Protein AF-A0A943BA14-F1 (afdb_monomer_lite)

Sequence (277 aa):
MRHKYKKHHKVGKKNISEKDQKILYLLNIQLQAIMIYLTADVFFCNFALILLESACGNKSDHKPNENVFLVNGCVLALIASILISHVSFTAYENIHFRDLNGEIDYSTNPEESIAISSLYLILLFFINLIGAIELYKRVNICTIKVTPQWIMVLKIQLQAYKIRFLGDFSFLIATLESFELINSKYDNSKSNAQNPDIPALIGACLYLVERILLLYVSYQVYSHLVNECGDVIDSKYLEPNKLAILANIIGIIANSISLQAFIEIYKRNVDRPIFGR

Radius of gyration: 23.35 Å; chains: 1; bounding box: 87×44×64 Å

pLDDT: mean 85.54, std 16.66, range [31.02, 98.75]

Foldseek 3Di:
DDPDDDPDPPPPPLPQDPVLVVVLVLLVLLLVLLVLLLVLLVLQLQLLVVVLCVLVVVDDVDDDQSLVSQLSSLVSQLVSLVSQLVSLVVVLVVVVVCVVVVVDDDDSLLSVLLNVLSVLSNVLSVLLNVLSVLSSVDPDQDDQDRDPVNSVLSVLSSVLSVLLSQLSVLLSQLSVLLVVLSVVVRPPVDDDRDHSLVSNLSSLVSQLVSLVSQLVSLVVVLVSCCVPCVVRDDPSNSSSSVSSNVSSVSSNVSSVSNNVSSVVQVVCCVVPNPRHD

Structure (mmCIF, N/CA/C/O backbone):
data_AF-A0A943BA14-F1
#
_entry.id   AF-A0A943BA14-F1
#
loop_
_atom_site.group_PDB
_atom_site.id
_atom_site.type_symbol
_atom_site.label_atom_id
_atom_site.label_alt_id
_atom_site.label_comp_id
_atom_site.label_asym_id
_atom_site.label_entity_id
_atom_site.label_seq_id
_atom_site.pdbx_PDB_ins_code
_atom_site.Cartn_x
_atom_site.Cartn_y
_atom_site.Cartn_z
_atom_site.occupancy
_atom_site.B_iso_or_equiv
_atom_site.auth_seq_id
_atom_site.auth_comp_id
_atom_site.auth_asym_id
_atom_site.auth_atom_id
_atom_site.pdbx_PDB_model_num
ATOM 1 N N . MET A 1 1 ? -58.757 31.441 11.799 1.00 37.69 1 MET A N 1
ATOM 2 C CA . MET A 1 1 ? -58.207 30.112 12.154 1.00 37.69 1 MET A CA 1
ATOM 3 C C . MET A 1 1 ? -56.710 30.249 12.411 1.00 37.69 1 MET A C 1
ATOM 5 O O . MET A 1 1 ? -55.994 30.701 11.531 1.00 37.69 1 MET A O 1
ATOM 9 N N . ARG A 1 2 ? -56.245 29.957 13.635 1.00 31.02 2 ARG A N 1
ATOM 10 C CA . ARG A 1 2 ? -54.825 30.028 14.028 1.00 31.02 2 ARG A CA 1
ATOM 11 C C . ARG A 1 2 ? -54.063 28.835 13.437 1.00 31.02 2 ARG A C 1
ATOM 13 O O . ARG A 1 2 ? -54.303 27.705 13.854 1.00 31.02 2 ARG A O 1
ATOM 20 N N . HIS A 1 3 ? -53.116 29.084 12.535 1.00 34.31 3 HIS A N 1
ATOM 21 C CA . HIS A 1 3 ? -52.113 28.089 12.159 1.00 34.31 3 HIS A CA 1
ATOM 22 C C . HIS A 1 3 ? -51.171 27.848 13.348 1.00 34.31 3 HIS A C 1
ATOM 24 O O . HIS A 1 3 ? -50.339 28.686 13.690 1.00 34.31 3 HIS A O 1
ATOM 30 N N . LYS A 1 4 ? -51.324 26.694 14.009 1.00 36.94 4 LYS A N 1
ATOM 31 C CA . LYS A 1 4 ? -50.317 26.158 14.929 1.00 36.94 4 LYS A CA 1
ATOM 32 C C . LYS A 1 4 ? -49.085 25.786 14.103 1.00 36.94 4 LYS A C 1
ATOM 34 O O . LYS A 1 4 ? -49.090 24.764 13.421 1.00 36.94 4 LYS A O 1
ATOM 39 N N . TYR A 1 5 ? -48.035 26.596 14.187 1.00 34.75 5 TYR A N 1
ATOM 40 C CA . TYR A 1 5 ? -46.693 26.179 13.796 1.00 34.75 5 TYR A CA 1
ATOM 41 C C . TYR A 1 5 ? -46.334 24.912 14.582 1.00 34.75 5 TYR A C 1
ATOM 43 O O . TYR A 1 5 ? -46.245 24.934 15.813 1.00 34.75 5 TYR A O 1
ATOM 51 N N . LYS A 1 6 ? -46.169 23.787 13.874 1.00 36.94 6 LYS A N 1
ATOM 52 C CA . LYS A 1 6 ? -45.545 22.586 14.431 1.00 36.94 6 LYS A CA 1
ATOM 53 C C . LYS A 1 6 ? -44.139 22.990 14.867 1.00 36.94 6 LYS A C 1
ATOM 55 O O . LYS A 1 6 ? -43.319 23.369 14.037 1.00 36.94 6 LYS A O 1
ATOM 60 N N . LYS A 1 7 ? -43.881 22.938 16.177 1.00 36.97 7 LYS A N 1
ATOM 61 C CA . LYS A 1 7 ? -42.529 23.007 16.733 1.00 36.97 7 LYS A CA 1
ATOM 62 C C . LYS A 1 7 ? -41.685 21.978 15.984 1.00 36.97 7 LYS A C 1
ATOM 64 O O . LYS A 1 7 ? -41.960 20.785 16.085 1.00 36.97 7 LYS A O 1
ATOM 69 N N . HIS A 1 8 ? -40.674 22.437 15.251 1.00 36.84 8 HIS A N 1
ATOM 70 C CA . HIS A 1 8 ? -39.562 21.579 14.878 1.00 36.84 8 HIS A CA 1
ATOM 71 C C . HIS A 1 8 ? -39.023 20.986 16.179 1.00 36.84 8 HIS A C 1
ATOM 73 O O . HIS A 1 8 ? -38.484 21.706 17.023 1.00 36.84 8 HIS A O 1
ATOM 79 N N . HIS A 1 9 ? -39.227 19.683 16.374 1.00 34.34 9 HIS A N 1
ATOM 80 C CA . HIS A 1 9 ? -38.424 18.942 17.324 1.00 34.34 9 HIS A CA 1
ATOM 81 C C . HIS A 1 9 ? -36.977 19.184 16.909 1.00 34.34 9 HIS A C 1
ATOM 83 O O . HIS A 1 9 ? -36.547 18.737 15.848 1.00 34.34 9 HIS A O 1
ATOM 89 N N . LYS A 1 10 ? -36.243 19.944 17.729 1.00 36.66 10 LYS A N 1
ATOM 90 C CA . LYS A 1 10 ? -34.791 19.851 17.772 1.00 36.66 10 LYS A CA 1
ATOM 91 C C . LYS A 1 10 ? -34.507 18.376 18.025 1.00 36.66 10 LYS A C 1
ATOM 93 O O . LYS A 1 10 ? -34.643 17.921 19.158 1.00 36.66 10 LYS A O 1
ATOM 98 N N . VAL A 1 11 ? -34.210 17.631 16.962 1.00 43.97 11 VAL A N 1
ATOM 99 C CA . VAL A 1 11 ? -33.538 16.341 17.068 1.00 43.97 11 VAL A CA 1
ATOM 100 C C . VAL A 1 11 ? -32.307 16.654 17.903 1.00 43.97 11 VAL A C 1
ATOM 102 O O . VAL A 1 11 ? -31.481 17.475 17.499 1.00 43.97 11 VAL A O 1
ATOM 105 N N . GLY A 1 12 ? -32.292 16.159 19.141 1.00 39.72 12 GLY A N 1
ATOM 106 C CA . GLY A 1 12 ? -31.200 16.422 20.063 1.00 39.72 12 GLY A CA 1
ATOM 107 C C . GLY A 1 12 ? -29.898 16.087 19.351 1.00 39.72 12 GLY A C 1
ATOM 108 O O . GLY A 1 12 ? -29.812 15.046 18.700 1.00 39.72 12 GLY A O 1
ATOM 109 N N . LYS A 1 13 ? -28.911 16.986 19.426 1.00 45.00 13 LYS A N 1
ATOM 110 C CA . LYS A 1 13 ? -27.528 16.654 19.076 1.00 45.00 13 LYS A CA 1
ATOM 111 C C . LYS A 1 13 ? -27.227 15.329 19.779 1.00 45.00 13 LYS A C 1
ATOM 113 O O . LYS A 1 13 ? -27.230 15.289 21.007 1.00 45.00 13 LYS A O 1
ATOM 118 N N . LYS A 1 14 ? -27.076 14.242 19.019 1.00 59.06 14 LYS A N 1
ATOM 119 C CA . LYS A 1 14 ? -26.656 12.956 19.574 1.00 59.06 14 LYS A CA 1
ATOM 120 C C . LYS A 1 14 ? -25.273 13.201 20.169 1.00 59.06 14 LYS A C 1
ATOM 122 O O . LYS A 1 14 ? -24.353 13.572 19.444 1.00 59.06 14 LYS A O 1
ATOM 127 N N . ASN A 1 15 ? -25.157 13.099 21.489 1.00 78.81 15 ASN A N 1
ATOM 128 C CA . ASN A 1 15 ? -23.882 13.268 22.174 1.00 78.81 15 ASN A CA 1
ATOM 129 C C . ASN A 1 15 ? -23.037 12.017 21.904 1.00 78.81 15 ASN A C 1
ATOM 131 O O . ASN A 1 15 ? -23.143 11.031 22.627 1.00 78.81 15 ASN A O 1
ATOM 135 N N . ILE A 1 16 ? -22.249 12.051 20.827 1.00 82.31 16 ILE A N 1
ATOM 136 C CA . ILE A 1 16 ? -21.247 11.026 20.512 1.00 82.31 16 ILE A CA 1
ATOM 137 C C . ILE A 1 16 ? -20.202 11.025 21.632 1.00 82.31 16 ILE A C 1
ATOM 139 O O . ILE A 1 16 ? -19.746 12.101 22.031 1.00 82.31 16 ILE A O 1
ATOM 143 N N . SER A 1 17 ? -19.828 9.843 22.128 1.00 85.50 17 SER A N 1
ATOM 144 C CA . SER A 1 17 ? -18.811 9.694 23.173 1.00 85.50 17 SER A CA 1
ATOM 145 C C . SER A 1 17 ? -17.473 10.306 22.744 1.00 85.50 17 SER A C 1
ATOM 147 O O . SER A 1 17 ? -17.126 10.290 21.565 1.00 85.50 17 SER A O 1
ATOM 149 N N . GLU A 1 18 ? -16.682 10.821 23.690 1.00 85.44 18 GLU A N 1
ATOM 150 C CA . GLU A 1 18 ? -15.354 11.375 23.377 1.00 85.44 18 GLU A CA 1
ATOM 151 C C . GLU A 1 18 ? -14.440 10.324 22.716 1.00 85.44 18 GLU A C 1
ATOM 153 O O . GLU A 1 18 ? -13.669 10.641 21.811 1.00 85.44 18 GLU A O 1
ATOM 158 N N . LYS A 1 19 ? -14.579 9.051 23.117 1.00 83.38 19 LYS A N 1
ATOM 159 C CA . LYS A 1 19 ? -13.861 7.917 22.517 1.00 83.38 19 LYS A CA 1
ATOM 160 C C . LYS A 1 19 ? -14.233 7.747 21.037 1.00 83.38 19 LYS A C 1
ATOM 162 O O . LYS A 1 19 ? -13.344 7.708 20.192 1.00 83.38 19 LYS A O 1
ATOM 167 N N . ASP A 1 20 ? -15.525 7.717 20.706 1.00 86.62 20 ASP A N 1
ATOM 168 C CA . ASP A 1 20 ? -15.973 7.594 19.311 1.00 86.62 20 ASP A CA 1
ATOM 169 C C . ASP A 1 20 ? -15.651 8.851 18.485 1.00 86.62 20 ASP A C 1
ATOM 171 O O . ASP A 1 20 ? -15.318 8.728 17.311 1.00 86.62 20 ASP A O 1
ATOM 175 N N . GLN A 1 21 ? -15.657 10.052 19.078 1.00 88.75 21 GLN A N 1
ATOM 176 C CA . GLN A 1 21 ? -15.202 11.274 18.395 1.00 88.75 21 GLN A CA 1
ATOM 177 C C . GLN A 1 21 ? -13.726 11.189 17.985 1.00 88.75 21 GLN A C 1
ATOM 179 O O . GLN A 1 21 ? -13.384 11.560 16.861 1.00 88.75 21 GLN A O 1
ATOM 184 N N . LYS A 1 22 ? -12.856 10.668 18.863 1.00 88.50 22 LYS A N 1
ATOM 185 C CA . LYS A 1 22 ? -11.435 10.444 18.549 1.00 88.50 22 LYS A CA 1
ATOM 186 C C . LYS A 1 22 ? -11.262 9.436 17.414 1.00 88.50 22 LYS A C 1
ATOM 188 O O . LYS A 1 22 ? -10.478 9.682 16.503 1.00 88.50 22 LYS A O 1
ATOM 193 N N . ILE A 1 23 ? -12.025 8.343 17.414 1.00 89.75 23 ILE A N 1
ATOM 194 C CA . ILE A 1 23 ? -11.952 7.338 16.341 1.00 89.75 23 ILE A CA 1
ATOM 195 C C . ILE A 1 23 ? -12.457 7.917 15.014 1.00 89.75 23 ILE A C 1
ATOM 197 O O . ILE A 1 23 ? -11.799 7.754 13.994 1.00 89.75 23 ILE A O 1
ATOM 201 N N . LEU A 1 24 ? -13.575 8.649 15.016 1.00 92.38 24 LEU A N 1
ATOM 202 C CA . LEU A 1 24 ? -14.093 9.323 13.819 1.00 92.38 24 LEU A CA 1
ATOM 203 C C . LEU A 1 24 ? -13.091 10.333 13.245 1.00 92.38 24 LEU A C 1
ATOM 205 O O . LEU A 1 24 ? -12.965 10.457 12.028 1.00 92.38 24 LEU A O 1
ATOM 209 N N . TYR A 1 25 ? -12.358 11.036 14.111 1.00 93.81 25 TYR A N 1
ATOM 210 C CA . TYR A 1 25 ? -11.275 11.921 13.694 1.00 93.81 25 TYR A CA 1
ATOM 211 C C . TYR A 1 25 ? -10.142 11.152 12.994 1.00 93.81 25 TYR A C 1
ATOM 213 O O . TYR A 1 25 ? -9.718 11.552 11.909 1.00 93.81 25 TYR A O 1
ATOM 221 N N . LEU A 1 26 ? -9.705 10.020 13.556 1.00 95.12 26 LEU A N 1
ATOM 222 C CA . LEU A 1 26 ? -8.690 9.161 12.935 1.00 95.12 26 LEU A CA 1
ATOM 223 C C . LEU A 1 26 ? -9.162 8.578 11.598 1.00 95.12 26 LEU A C 1
ATOM 225 O O . LEU A 1 26 ? -8.425 8.636 10.616 1.00 95.12 26 LEU A O 1
ATOM 229 N N . LEU A 1 27 ? -10.408 8.102 11.524 1.00 96.00 27 LEU A N 1
ATOM 230 C CA . LEU A 1 27 ? -11.009 7.611 10.281 1.00 96.00 27 LEU A CA 1
ATOM 231 C C . LEU A 1 27 ? -11.071 8.698 9.204 1.00 96.00 27 LEU A C 1
ATOM 233 O O . LEU A 1 27 ? -10.921 8.403 8.022 1.00 96.00 27 LEU A O 1
ATOM 237 N N . ASN A 1 28 ? -11.248 9.964 9.588 1.00 97.50 28 ASN A N 1
ATOM 238 C CA . ASN A 1 28 ? -11.240 11.073 8.639 1.00 97.50 28 ASN A CA 1
ATOM 239 C C . ASN A 1 28 ? -9.839 11.332 8.066 1.00 97.50 28 ASN A C 1
ATOM 241 O O . ASN A 1 28 ? -9.709 11.584 6.869 1.00 97.50 28 ASN A O 1
ATOM 245 N N . ILE A 1 29 ? -8.787 11.225 8.883 1.00 97.88 29 ILE A N 1
ATOM 246 C CA . ILE A 1 29 ? -7.402 11.292 8.388 1.00 97.88 29 ILE A CA 1
ATOM 247 C C . ILE A 1 29 ? -7.107 10.089 7.486 1.00 97.88 29 ILE A C 1
ATOM 249 O O . ILE A 1 29 ? -6.549 10.259 6.402 1.00 97.88 29 ILE A O 1
ATOM 253 N N . GLN A 1 30 ? -7.525 8.887 7.890 1.00 97.94 30 GLN A N 1
ATOM 254 C CA . GLN A 1 30 ? -7.368 7.672 7.090 1.00 97.94 30 GLN A CA 1
ATOM 255 C C . GLN A 1 30 ? -8.058 7.799 5.728 1.00 97.94 30 GLN A C 1
ATOM 257 O O . GLN A 1 30 ? -7.453 7.483 4.707 1.00 97.94 30 GLN A O 1
ATOM 262 N N . LEU A 1 31 ? -9.282 8.333 5.694 1.00 98.31 31 LEU A N 1
ATOM 263 C CA . LEU A 1 31 ? -10.016 8.600 4.459 1.00 98.31 31 LEU A CA 1
ATOM 264 C C . LEU A 1 31 ? -9.226 9.531 3.530 1.00 98.31 31 LEU A C 1
ATOM 266 O O . LEU A 1 31 ? -9.072 9.236 2.348 1.00 98.31 31 LEU A O 1
ATOM 270 N N . GLN A 1 32 ? -8.688 10.634 4.058 1.00 98.25 32 GLN A N 1
ATOM 271 C CA . GLN A 1 32 ? -7.865 11.559 3.273 1.00 98.25 32 GLN A CA 1
ATOM 272 C C . GLN A 1 32 ? -6.607 10.876 2.726 1.00 98.25 32 GLN A C 1
ATOM 274 O O . GLN A 1 32 ? -6.282 11.044 1.551 1.00 98.25 32 GLN A O 1
ATOM 279 N N . ALA A 1 33 ? -5.927 10.073 3.545 1.00 98.38 33 ALA A N 1
ATOM 280 C CA . ALA A 1 33 ? -4.739 9.340 3.126 1.00 98.38 33 ALA A CA 1
ATOM 281 C C . ALA A 1 33 ? -5.046 8.324 2.011 1.00 98.38 33 ALA A C 1
ATOM 283 O O . ALA A 1 33 ? -4.313 8.263 1.025 1.00 98.38 33 ALA A O 1
ATOM 284 N N . ILE A 1 34 ? -6.159 7.590 2.109 1.00 98.44 34 ILE A N 1
ATOM 285 C CA . ILE A 1 34 ? -6.602 6.647 1.069 1.00 98.44 34 ILE A CA 1
ATOM 286 C C . ILE A 1 34 ? -6.925 7.379 -0.239 1.00 98.44 34 ILE A C 1
ATOM 288 O O . ILE A 1 34 ? -6.539 6.923 -1.312 1.00 98.44 34 ILE A O 1
ATOM 292 N N . MET A 1 35 ? -7.565 8.550 -0.180 1.00 98.50 35 MET A N 1
ATOM 293 C CA . MET A 1 35 ? -7.817 9.355 -1.384 1.00 98.50 35 MET A CA 1
ATOM 294 C C . MET A 1 35 ? -6.516 9.822 -2.059 1.00 98.50 35 MET A C 1
ATOM 296 O O . MET A 1 35 ? -6.434 9.868 -3.291 1.00 98.50 35 MET A O 1
ATOM 300 N N . ILE A 1 36 ? -5.481 10.135 -1.273 1.00 98.69 36 ILE A N 1
ATOM 301 C CA . ILE A 1 36 ? -4.147 10.456 -1.797 1.00 98.69 36 ILE A CA 1
ATOM 302 C C . ILE A 1 36 ? -3.513 9.217 -2.446 1.00 98.69 36 ILE A C 1
ATOM 304 O O . ILE A 1 36 ? -2.970 9.335 -3.545 1.00 98.69 36 ILE A O 1
ATOM 308 N N . TYR A 1 37 ? -3.625 8.033 -1.834 1.00 98.50 37 TYR A N 1
ATOM 309 C CA . TYR A 1 37 ? -3.148 6.784 -2.435 1.00 98.50 37 TYR A CA 1
ATOM 310 C C . TYR A 1 37 ? -3.840 6.456 -3.760 1.00 98.50 37 TYR A C 1
ATOM 312 O O . TYR A 1 37 ? -3.153 6.237 -4.754 1.00 98.50 37 TYR A O 1
ATOM 320 N N . LEU A 1 38 ? -5.172 6.533 -3.823 1.00 98.62 38 LEU A N 1
ATOM 321 C CA . LEU A 1 38 ? -5.922 6.327 -5.068 1.00 98.62 38 LEU A CA 1
ATOM 322 C C . LEU A 1 38 ? -5.467 7.292 -6.172 1.00 98.62 38 LEU A C 1
ATOM 324 O O . LEU A 1 38 ? -5.388 6.925 -7.343 1.00 98.62 38 LEU A O 1
ATOM 328 N N . THR A 1 39 ? -5.121 8.527 -5.802 1.00 98.56 39 THR A N 1
ATOM 329 C CA . THR A 1 39 ? -4.548 9.500 -6.741 1.00 98.56 39 THR A CA 1
ATOM 330 C C . THR A 1 39 ? -3.145 9.080 -7.191 1.00 98.56 39 THR A C 1
ATOM 332 O O . THR A 1 39 ? -2.845 9.132 -8.384 1.00 98.56 39 THR A O 1
ATOM 335 N N . ALA A 1 40 ? -2.291 8.625 -6.269 1.00 98.56 40 ALA A N 1
ATOM 336 C CA . ALA A 1 40 ? -0.966 8.087 -6.584 1.00 98.56 40 ALA A CA 1
ATOM 337 C C . ALA A 1 40 ? -1.043 6.897 -7.558 1.00 98.56 40 ALA A C 1
ATOM 339 O O . ALA A 1 40 ? -0.249 6.802 -8.493 1.00 98.56 40 ALA A O 1
ATOM 340 N N . ASP A 1 41 ? -2.040 6.031 -7.398 1.00 98.12 41 ASP A N 1
ATOM 341 C CA . ASP A 1 41 ? -2.241 4.861 -8.250 1.00 98.12 41 ASP A CA 1
ATOM 342 C C . ASP A 1 41 ? -2.614 5.220 -9.685 1.00 98.12 41 ASP A C 1
ATOM 344 O O . ASP A 1 41 ? -2.159 4.563 -10.624 1.00 98.12 41 ASP A O 1
ATOM 348 N N . VAL A 1 42 ? -3.374 6.302 -9.881 1.00 98.00 42 VAL A N 1
ATOM 349 C CA . VAL A 1 42 ? -3.633 6.852 -11.219 1.00 98.00 42 VAL A CA 1
ATOM 350 C C . VAL A 1 42 ? -2.321 7.285 -11.879 1.00 98.00 42 VAL A C 1
ATOM 352 O O . VAL A 1 42 ? -2.099 6.982 -13.053 1.00 98.00 42 VAL A O 1
ATOM 355 N N . PHE A 1 43 ? -1.416 7.931 -11.136 1.00 97.94 43 PHE A N 1
ATOM 356 C CA . PHE A 1 43 ? -0.088 8.286 -11.646 1.00 97.94 43 PHE A CA 1
ATOM 357 C C . PHE A 1 43 ? 0.740 7.046 -12.012 1.00 97.94 43 PHE A C 1
ATOM 359 O O . PHE A 1 43 ? 1.306 6.999 -13.106 1.00 97.94 43 PHE A O 1
ATOM 366 N N . PHE A 1 44 ? 0.765 6.016 -11.164 1.00 97.62 44 PHE A N 1
ATOM 367 C CA . PHE A 1 44 ? 1.474 4.769 -11.465 1.00 97.62 44 PHE A CA 1
ATOM 368 C C . PHE A 1 44 ? 0.895 4.032 -12.684 1.00 97.62 44 PHE A C 1
ATOM 370 O O . PHE A 1 44 ? 1.645 3.559 -13.542 1.00 97.62 44 PHE A O 1
ATOM 377 N N . CYS A 1 45 ? -0.432 3.977 -12.817 1.00 96.38 45 CYS A N 1
ATOM 378 C CA . CYS A 1 45 ? -1.085 3.387 -13.986 1.00 96.38 45 CYS A CA 1
ATOM 379 C C . CYS A 1 45 ? -0.746 4.153 -15.269 1.00 96.38 45 CYS A C 1
ATOM 381 O O . CYS A 1 45 ? -0.400 3.529 -16.272 1.00 96.38 45 CYS A O 1
ATOM 383 N N . ASN A 1 46 ? -0.793 5.489 -15.236 1.00 94.00 46 ASN A N 1
ATOM 384 C CA . ASN A 1 46 ? -0.426 6.327 -16.378 1.00 94.00 46 ASN A CA 1
ATOM 385 C C . ASN A 1 46 ? 1.035 6.121 -16.783 1.00 94.00 46 ASN A C 1
ATOM 387 O O . ASN A 1 46 ? 1.319 5.968 -17.969 1.00 94.00 46 ASN A O 1
ATOM 391 N N . PHE A 1 47 ? 1.948 6.036 -15.812 1.00 93.38 47 PHE A N 1
ATOM 392 C CA . PHE A 1 47 ? 3.348 5.706 -16.069 1.00 93.38 47 PHE A CA 1
ATOM 393 C C . PHE A 1 47 ? 3.493 4.386 -16.844 1.00 93.38 47 PHE A C 1
ATOM 395 O O . PHE A 1 47 ? 4.104 4.357 -17.914 1.00 93.38 47 PHE A O 1
ATOM 402 N N . ALA A 1 48 ? 2.881 3.302 -16.354 1.00 93.31 48 ALA A N 1
ATOM 403 C CA . ALA A 1 48 ? 2.967 1.995 -17.006 1.00 93.31 48 ALA A CA 1
ATOM 404 C C . ALA A 1 48 ? 2.280 1.959 -18.383 1.00 93.31 48 ALA A C 1
ATOM 406 O O . ALA A 1 48 ? 2.782 1.312 -19.303 1.00 93.31 48 ALA A O 1
ATOM 407 N N . LEU A 1 49 ? 1.152 2.659 -18.549 1.00 91.38 49 LEU A N 1
ATOM 408 C CA . LEU A 1 49 ? 0.453 2.771 -19.833 1.00 91.38 49 LEU A CA 1
ATOM 409 C C . LEU A 1 49 ? 1.312 3.479 -20.880 1.00 91.38 49 LEU A C 1
ATOM 411 O O . LEU A 1 49 ? 1.484 2.952 -21.977 1.00 91.38 49 LEU A O 1
ATOM 415 N N . ILE A 1 50 ? 1.901 4.625 -20.530 1.00 88.12 50 ILE A N 1
ATOM 416 C CA . ILE A 1 50 ? 2.742 5.397 -21.451 1.00 88.12 50 ILE A CA 1
ATOM 417 C C . ILE A 1 50 ? 3.975 4.583 -21.858 1.00 88.12 50 ILE A C 1
ATOM 419 O O . ILE A 1 50 ? 4.311 4.548 -23.044 1.00 88.12 50 ILE A O 1
ATOM 423 N N . LEU A 1 51 ? 4.613 3.879 -20.913 1.00 87.00 51 LEU A N 1
ATOM 424 C CA . LEU A 1 51 ? 5.721 2.966 -21.214 1.00 87.00 51 LEU A CA 1
ATOM 425 C C . LEU A 1 51 ? 5.308 1.868 -22.200 1.00 87.00 51 LEU A C 1
ATOM 427 O O . LEU A 1 51 ? 6.017 1.608 -23.174 1.00 87.00 51 LEU A O 1
ATOM 431 N N . LEU A 1 52 ? 4.154 1.238 -21.973 1.00 88.12 52 LEU A N 1
ATOM 432 C CA . LEU A 1 52 ? 3.641 0.173 -22.830 1.00 88.12 52 LEU A CA 1
ATOM 433 C C . LEU A 1 52 ? 3.312 0.680 -24.242 1.00 88.12 52 LEU A C 1
ATOM 435 O O . LEU A 1 52 ? 3.673 0.037 -25.225 1.00 88.12 52 LEU A O 1
ATOM 439 N N . GLU A 1 53 ? 2.668 1.839 -24.363 1.00 85.31 53 GLU A N 1
ATOM 440 C CA . GLU A 1 53 ? 2.378 2.461 -25.659 1.00 85.31 53 GLU A CA 1
ATOM 441 C C . GLU A 1 53 ? 3.651 2.816 -26.428 1.00 85.31 53 GLU A C 1
ATOM 443 O O . GLU A 1 53 ? 3.738 2.577 -27.634 1.00 85.31 53 GLU A O 1
ATOM 448 N N . SER A 1 54 ? 4.642 3.376 -25.730 1.00 80.31 54 SER A N 1
ATOM 449 C CA . SER A 1 54 ? 5.938 3.721 -26.313 1.00 80.31 54 SER A CA 1
ATOM 450 C C . SER A 1 54 ? 6.683 2.475 -26.798 1.00 80.31 54 SER A C 1
ATOM 452 O O . SER A 1 54 ? 7.270 2.503 -27.880 1.00 80.31 54 SER A O 1
ATOM 454 N N . ALA A 1 55 ? 6.601 1.364 -26.058 1.00 80.94 55 ALA A N 1
ATOM 455 C CA . ALA A 1 55 ? 7.159 0.082 -26.480 1.00 80.94 55 ALA A CA 1
ATOM 456 C C . ALA A 1 55 ? 6.451 -0.483 -27.729 1.00 80.94 55 ALA A C 1
ATOM 458 O O . ALA A 1 55 ? 7.102 -1.028 -28.615 1.00 80.94 55 ALA A O 1
ATOM 459 N N . CYS A 1 56 ? 5.135 -0.303 -27.854 1.00 79.00 56 CYS A N 1
ATOM 460 C CA . CYS A 1 56 ? 4.350 -0.779 -28.998 1.00 79.00 56 CYS A CA 1
ATOM 461 C C . CYS A 1 56 ? 4.479 0.079 -30.274 1.00 79.00 56 CYS A C 1
ATOM 463 O O . CYS A 1 56 ? 3.779 -0.183 -31.249 1.00 79.00 56 CYS A O 1
ATOM 465 N N . GLY A 1 57 ? 5.348 1.096 -30.298 1.00 69.56 57 GLY A N 1
ATOM 466 C CA . GLY A 1 57 ? 5.581 1.925 -31.487 1.00 69.56 57 GLY A CA 1
ATOM 467 C C . GLY A 1 57 ? 4.594 3.081 -31.677 1.00 69.56 57 GLY A C 1
ATOM 468 O O . GLY A 1 57 ? 4.724 3.826 -32.646 1.00 69.56 57 GLY A O 1
ATOM 469 N N . ASN A 1 58 ? 3.671 3.307 -30.734 1.00 61.00 58 ASN A N 1
ATOM 470 C CA . ASN A 1 58 ? 2.815 4.496 -30.716 1.00 61.00 58 ASN A CA 1
ATOM 471 C C . ASN A 1 58 ? 3.614 5.687 -30.159 1.00 61.00 58 ASN A C 1
ATOM 473 O O . ASN A 1 58 ? 3.471 6.082 -28.995 1.00 61.00 58 ASN A O 1
ATOM 477 N N . LYS A 1 59 ? 4.519 6.234 -30.976 1.00 54.47 59 LYS A N 1
ATOM 478 C CA . LYS A 1 59 ? 5.272 7.454 -30.661 1.00 54.47 59 LYS A CA 1
ATOM 479 C C . LYS A 1 59 ? 4.491 8.664 -31.172 1.00 54.47 59 LYS A C 1
ATOM 481 O O . LYS A 1 59 ? 4.364 8.848 -32.374 1.00 54.47 59 LYS A O 1
ATOM 486 N N . SER A 1 60 ? 3.967 9.484 -30.263 1.00 53.03 60 SER A N 1
ATOM 487 C CA . SER A 1 60 ? 3.612 10.868 -30.588 1.00 53.03 60 SER A CA 1
ATOM 488 C C . SER A 1 60 ? 4.844 11.738 -30.356 1.00 53.03 60 SER A C 1
ATOM 490 O O . SER A 1 60 ? 5.484 11.598 -29.313 1.00 53.03 60 SER A O 1
ATOM 492 N N . ASP A 1 61 ? 5.139 12.663 -31.266 1.00 50.22 61 ASP A N 1
ATOM 493 C CA . ASP A 1 61 ? 6.351 13.500 -31.235 1.00 50.22 61 ASP A CA 1
ATOM 494 C C . ASP A 1 61 ? 6.469 14.422 -30.002 1.00 50.22 61 ASP A C 1
ATOM 496 O O . ASP A 1 61 ? 7.477 15.100 -29.832 1.00 50.22 61 ASP A O 1
ATOM 500 N N . HIS A 1 62 ? 5.450 14.485 -29.137 1.00 51.91 62 HIS A N 1
ATOM 501 C CA . HIS A 1 62 ? 5.393 15.320 -27.928 1.00 51.91 62 HIS A CA 1
ATOM 502 C C . HIS A 1 62 ? 4.992 14.505 -26.681 1.00 51.91 62 HIS A C 1
ATOM 504 O O . HIS A 1 62 ? 4.056 14.871 -25.969 1.00 51.91 62 HIS A O 1
ATOM 510 N N . LYS A 1 63 ? 5.651 13.368 -26.403 1.00 57.12 63 LYS A N 1
ATOM 511 C CA . LYS A 1 63 ? 5.419 12.655 -25.132 1.00 57.12 63 LYS A CA 1
ATOM 512 C C . LYS A 1 63 ? 6.173 13.343 -23.980 1.00 57.12 63 LYS A C 1
ATOM 514 O O . LYS A 1 63 ? 7.383 13.543 -24.096 1.00 57.12 63 LYS A O 1
ATOM 519 N N . PRO A 1 64 ? 5.498 13.710 -22.873 1.00 59.59 64 PRO A N 1
ATOM 520 C CA . PRO A 1 64 ? 6.184 14.144 -21.658 1.00 59.59 64 PRO A CA 1
ATOM 521 C C . PRO A 1 64 ? 7.061 13.005 -21.121 1.00 59.59 64 PRO A C 1
ATOM 523 O O . PRO A 1 64 ? 6.716 11.841 -21.307 1.00 59.59 64 PRO A O 1
ATOM 526 N N . ASN A 1 65 ? 8.162 13.339 -20.435 1.00 75.31 65 ASN A N 1
ATOM 527 C CA . ASN A 1 65 ? 9.013 12.356 -19.753 1.00 75.31 65 ASN A CA 1
ATOM 528 C C . ASN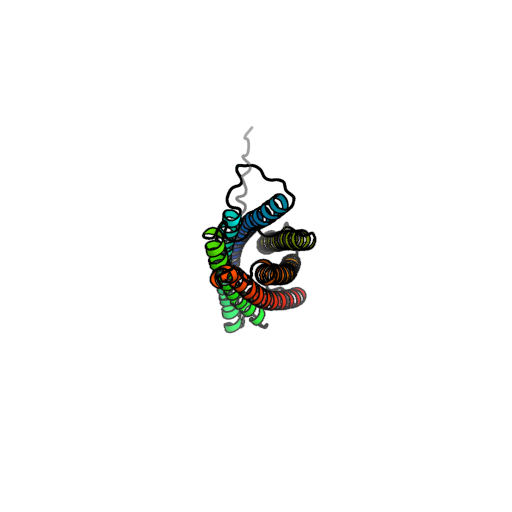 A 1 65 ? 8.150 11.518 -18.802 1.00 75.31 65 ASN A C 1
ATOM 530 O O . ASN A 1 65 ? 7.716 12.014 -17.762 1.00 75.31 65 ASN A O 1
ATOM 534 N N . GLU A 1 66 ? 7.901 10.260 -19.157 1.00 81.12 66 GLU A N 1
ATOM 535 C CA . GLU A 1 66 ? 6.975 9.371 -18.462 1.00 81.12 66 GLU A CA 1
ATOM 536 C C . GLU A 1 66 ? 7.346 9.187 -16.986 1.00 81.12 66 GLU A C 1
ATOM 538 O O . GLU A 1 66 ? 6.471 9.022 -16.135 1.00 81.12 66 GLU A O 1
ATOM 543 N N . ASN A 1 67 ? 8.631 9.327 -16.651 1.00 87.38 67 ASN A N 1
ATOM 544 C CA . ASN A 1 67 ? 9.123 9.216 -15.283 1.00 87.38 67 ASN A CA 1
ATOM 545 C C . ASN A 1 67 ? 8.560 10.306 -14.358 1.00 87.38 67 ASN A C 1
ATOM 547 O O . ASN A 1 67 ? 8.555 10.113 -13.145 1.00 87.38 67 ASN A O 1
ATOM 551 N N . VAL A 1 68 ? 8.029 11.419 -14.890 1.00 91.00 68 VAL A N 1
ATOM 552 C CA . VAL A 1 68 ? 7.329 12.425 -14.072 1.00 91.00 68 VAL A CA 1
ATOM 553 C C . VAL A 1 68 ? 6.113 11.823 -13.365 1.00 91.00 68 VAL A C 1
ATOM 555 O O . VAL A 1 68 ? 5.840 12.154 -12.213 1.00 91.00 68 VAL A O 1
ATOM 558 N N . PHE A 1 69 ? 5.411 10.890 -14.018 1.00 94.19 69 PHE A N 1
ATOM 559 C CA . PHE A 1 69 ? 4.267 10.206 -13.424 1.00 94.19 69 PHE A CA 1
ATOM 560 C C . PHE A 1 69 ? 4.719 9.265 -12.306 1.00 94.19 69 PHE A C 1
ATOM 562 O O . PHE A 1 69 ? 4.104 9.250 -11.244 1.00 94.19 69 PHE A O 1
ATOM 569 N N . LEU A 1 70 ? 5.835 8.553 -12.495 1.00 94.81 70 LEU A N 1
ATOM 570 C CA . LEU A 1 70 ? 6.417 7.713 -11.448 1.00 94.81 70 LEU A CA 1
ATOM 571 C C . LEU A 1 70 ? 6.836 8.544 -10.224 1.00 94.81 70 LEU A C 1
ATOM 573 O O . LEU A 1 70 ? 6.503 8.179 -9.099 1.00 94.81 70 LEU A O 1
ATOM 577 N N . VAL A 1 71 ? 7.515 9.679 -10.435 1.00 96.62 71 VAL A N 1
ATOM 578 C CA . VAL A 1 71 ? 7.920 10.594 -9.353 1.00 96.62 71 VAL A CA 1
ATOM 579 C C . VAL A 1 71 ? 6.698 11.111 -8.594 1.00 96.62 71 VAL A C 1
ATOM 581 O O . VAL A 1 71 ? 6.652 10.992 -7.370 1.00 96.62 71 VAL A O 1
ATOM 584 N N . ASN A 1 72 ? 5.691 11.630 -9.300 1.00 97.25 72 ASN A N 1
ATOM 585 C CA . ASN A 1 72 ? 4.475 12.156 -8.675 1.00 97.25 72 ASN A CA 1
ATOM 586 C C . ASN A 1 72 ? 3.720 11.076 -7.887 1.00 97.25 72 ASN A C 1
ATOM 588 O O . ASN A 1 72 ? 3.293 11.331 -6.761 1.00 97.25 72 ASN A O 1
ATOM 592 N N . GLY A 1 73 ? 3.615 9.860 -8.436 1.00 98.12 73 GLY A N 1
ATOM 593 C CA . GLY A 1 73 ? 3.042 8.714 -7.730 1.00 98.12 73 GLY A CA 1
ATOM 594 C C . GLY A 1 73 ? 3.797 8.402 -6.435 1.00 98.12 73 GLY A C 1
ATOM 595 O O . GLY A 1 73 ? 3.181 8.292 -5.376 1.00 98.12 73 GLY A O 1
ATOM 596 N N . CYS A 1 74 ? 5.133 8.342 -6.477 1.00 98.31 74 CYS A N 1
ATOM 597 C CA . CYS A 1 74 ? 5.958 8.091 -5.291 1.00 98.31 74 CYS A CA 1
ATOM 598 C C . CYS A 1 74 ? 5.820 9.186 -4.221 1.00 98.31 74 CYS A C 1
ATOM 600 O O . CYS A 1 74 ? 5.729 8.862 -3.039 1.00 98.31 74 CYS A O 1
ATOM 602 N N . VAL A 1 75 ? 5.779 10.466 -4.612 1.00 98.62 75 VAL A N 1
ATOM 603 C CA . VAL A 1 75 ? 5.589 11.586 -3.670 1.00 98.62 75 VAL A CA 1
ATOM 604 C C . VAL A 1 75 ? 4.246 11.472 -2.952 1.00 98.62 75 VAL A C 1
ATOM 606 O O . VAL A 1 75 ? 4.196 11.544 -1.725 1.00 98.62 75 VAL A O 1
ATOM 609 N N . LEU A 1 76 ? 3.159 11.268 -3.700 1.00 98.75 76 LEU A N 1
ATOM 610 C CA . LEU A 1 76 ? 1.820 11.160 -3.121 1.00 98.75 76 LEU A CA 1
ATOM 611 C C . LEU A 1 76 ? 1.699 9.937 -2.208 1.00 98.75 76 LEU A C 1
ATOM 613 O O . LEU A 1 76 ? 1.203 10.056 -1.089 1.00 98.75 76 LEU A O 1
ATOM 617 N N . ALA A 1 77 ? 2.211 8.783 -2.638 1.00 98.56 77 ALA A N 1
ATOM 618 C CA . ALA A 1 77 ? 2.192 7.568 -1.833 1.00 98.56 77 ALA A CA 1
ATOM 619 C C . ALA A 1 77 ? 3.026 7.696 -0.544 1.00 98.56 77 ALA A C 1
ATOM 621 O O . ALA A 1 77 ? 2.621 7.188 0.503 1.00 98.56 77 ALA A O 1
ATOM 622 N N . LEU A 1 78 ? 4.146 8.427 -0.577 1.00 98.75 78 LEU A N 1
ATOM 623 C CA . LEU A 1 78 ? 4.934 8.736 0.618 1.00 98.75 78 LEU A CA 1
ATOM 624 C C . LEU A 1 78 ? 4.154 9.625 1.599 1.00 98.75 78 LEU A C 1
ATOM 626 O O . LEU A 1 78 ? 4.116 9.329 2.791 1.00 98.75 78 LEU A O 1
ATOM 630 N N . ILE A 1 79 ? 3.495 10.680 1.107 1.00 98.62 79 ILE A N 1
ATOM 631 C CA . ILE A 1 79 ? 2.647 11.552 1.937 1.00 98.62 79 ILE A CA 1
ATOM 632 C C . ILE A 1 79 ? 1.520 10.737 2.584 1.00 98.62 79 ILE A C 1
ATOM 634 O O . ILE A 1 79 ? 1.314 10.823 3.795 1.00 98.62 79 ILE A O 1
ATOM 638 N N . ALA A 1 80 ? 0.826 9.907 1.802 1.00 98.56 80 ALA A N 1
ATOM 639 C CA . ALA A 1 80 ? -0.221 9.028 2.313 1.00 98.56 80 ALA A CA 1
ATOM 640 C C . ALA A 1 80 ? 0.316 8.043 3.366 1.00 98.56 80 ALA A C 1
ATOM 642 O O . ALA A 1 80 ? -0.317 7.856 4.403 1.00 98.56 80 ALA A O 1
ATOM 643 N N . SER A 1 81 ? 1.509 7.477 3.155 1.00 98.50 81 SER A N 1
ATOM 644 C CA . SER A 1 81 ? 2.160 6.575 4.119 1.00 98.50 81 SER A CA 1
ATOM 645 C C . SER A 1 81 ? 2.428 7.250 5.461 1.00 98.50 81 SER A C 1
ATOM 647 O O . SER A 1 81 ? 2.189 6.649 6.503 1.00 98.50 81 SER A O 1
ATOM 649 N N . ILE A 1 82 ? 2.884 8.507 5.451 1.00 98.62 82 ILE A N 1
ATOM 650 C CA . ILE A 1 82 ? 3.116 9.286 6.676 1.00 98.62 82 ILE A CA 1
ATOM 651 C C . ILE A 1 82 ? 1.801 9.499 7.437 1.00 98.62 82 ILE A C 1
ATOM 653 O O . ILE A 1 82 ? 1.752 9.304 8.651 1.00 98.62 82 ILE A O 1
ATOM 657 N N . LEU A 1 83 ? 0.721 9.846 6.729 1.00 98.31 83 LEU A N 1
ATOM 658 C CA . LEU A 1 83 ? -0.600 10.037 7.336 1.00 98.31 83 LEU A CA 1
ATOM 659 C C . LEU A 1 83 ? -1.170 8.733 7.910 1.00 98.31 83 LEU A C 1
ATOM 661 O O . LEU A 1 83 ? -1.653 8.726 9.040 1.00 98.31 83 LEU A O 1
ATOM 665 N N . ILE A 1 84 ? -1.078 7.622 7.171 1.00 97.50 84 ILE A N 1
ATOM 666 C CA . ILE A 1 84 ? -1.486 6.298 7.667 1.00 97.50 84 ILE A CA 1
ATOM 667 C C . ILE A 1 84 ? -0.646 5.879 8.868 1.00 97.50 84 ILE A C 1
ATOM 669 O O . ILE A 1 84 ? -1.183 5.297 9.809 1.00 97.50 84 ILE A O 1
ATOM 673 N N . SER A 1 85 ? 0.649 6.193 8.874 1.00 97.94 85 SER A N 1
ATOM 674 C CA . SER A 1 85 ? 1.505 5.897 10.017 1.00 97.94 85 SER A CA 1
ATOM 675 C C . SER A 1 85 ? 1.050 6.647 11.260 1.00 97.94 85 SER A C 1
ATOM 677 O O . SER A 1 85 ? 0.850 6.026 12.301 1.00 97.94 85 SER A O 1
ATOM 679 N N . HIS A 1 86 ? 0.762 7.945 11.134 1.00 97.25 86 HIS A N 1
ATOM 680 C CA . HIS A 1 86 ? 0.189 8.724 12.229 1.00 97.25 86 HIS A CA 1
ATOM 681 C C . HIS A 1 86 ? -1.111 8.097 12.758 1.00 97.25 86 HIS A C 1
ATOM 683 O O . HIS A 1 86 ? -1.227 7.865 13.959 1.00 97.25 86 HIS A O 1
ATOM 689 N N . VAL A 1 87 ? -2.046 7.743 11.868 1.00 97.00 87 VAL A N 1
ATOM 690 C CA . VAL A 1 87 ? -3.294 7.059 12.250 1.00 97.00 87 VAL A CA 1
ATOM 691 C C . VAL A 1 87 ? -3.014 5.750 12.989 1.00 97.00 87 VAL A C 1
ATOM 693 O O . VAL A 1 87 ? -3.616 5.499 14.029 1.00 97.00 87 VAL A O 1
ATOM 696 N N . SER A 1 88 ? -2.091 4.935 12.477 1.00 96.12 88 SER A N 1
ATOM 697 C CA . SER A 1 88 ? -1.775 3.609 13.019 1.00 96.12 88 SER A CA 1
ATOM 698 C C . SER A 1 88 ? -1.148 3.695 14.409 1.00 96.12 88 SER A C 1
ATOM 700 O O . SER A 1 88 ? -1.577 2.985 15.315 1.00 96.12 88 SER A O 1
ATOM 702 N N . PHE A 1 89 ? -0.190 4.604 14.611 1.00 96.19 89 PHE A N 1
ATOM 703 C CA . PHE A 1 89 ? 0.415 4.830 15.924 1.00 96.19 89 PHE A CA 1
ATOM 704 C C . PHE A 1 89 ? -0.598 5.369 16.929 1.00 96.19 89 PHE A C 1
ATOM 706 O O . PHE A 1 89 ? -0.692 4.843 18.033 1.00 96.19 89 PHE A O 1
ATOM 713 N N . THR A 1 90 ? -1.418 6.352 16.550 1.00 94.31 90 THR A N 1
ATOM 714 C CA . THR A 1 90 ? -2.440 6.880 17.462 1.00 94.31 90 THR A CA 1
ATOM 715 C C . THR A 1 90 ? -3.526 5.843 17.767 1.00 94.31 90 THR A C 1
ATOM 717 O O . THR A 1 90 ? -4.035 5.789 18.887 1.00 94.31 90 THR A O 1
ATOM 720 N N . ALA A 1 91 ? -3.892 4.985 16.811 1.00 90.88 91 ALA A N 1
ATOM 721 C CA . ALA A 1 91 ? -4.807 3.871 17.056 1.00 90.88 91 ALA A CA 1
ATOM 722 C C . ALA A 1 91 ? -4.205 2.848 18.034 1.00 90.88 91 ALA A C 1
ATOM 724 O O . ALA A 1 91 ? -4.882 2.453 18.987 1.00 90.88 91 ALA A O 1
ATOM 725 N N . TYR A 1 92 ? -2.934 2.482 17.842 1.00 92.19 92 TYR A N 1
ATOM 726 C CA . TYR A 1 92 ? -2.198 1.601 18.746 1.00 92.19 92 TYR A CA 1
ATOM 727 C C . TYR A 1 92 ? -2.110 2.178 20.162 1.00 92.19 92 TYR A C 1
ATOM 729 O O . TYR A 1 92 ? -2.519 1.508 21.103 1.00 92.19 92 TYR A O 1
ATOM 737 N N . GLU A 1 93 ? -1.677 3.431 20.324 1.00 89.88 93 GLU A N 1
ATOM 738 C CA . GLU A 1 93 ? -1.589 4.093 21.634 1.00 89.88 93 GLU A CA 1
ATOM 739 C C . GLU A 1 93 ? -2.937 4.098 22.365 1.00 89.88 93 GLU A C 1
ATOM 741 O O . GLU A 1 93 ? -3.006 3.794 23.557 1.00 89.88 93 GLU A O 1
ATOM 746 N N . ASN A 1 94 ? -4.028 4.386 21.647 1.00 85.50 94 ASN A N 1
ATOM 747 C CA . ASN A 1 94 ? -5.370 4.368 22.222 1.00 85.50 94 ASN A CA 1
ATOM 748 C C . ASN A 1 94 ? -5.778 2.972 22.707 1.00 85.50 94 ASN A C 1
ATOM 750 O O . ASN A 1 94 ? -6.407 2.851 23.756 1.00 85.50 94 ASN A O 1
ATOM 754 N N . ILE A 1 95 ? -5.466 1.920 21.949 1.00 83.44 95 ILE A N 1
ATOM 755 C CA . ILE A 1 95 ? -5.809 0.540 22.314 1.00 83.44 95 ILE A CA 1
ATOM 756 C C . ILE A 1 95 ? -4.898 0.037 23.441 1.00 83.44 95 ILE A C 1
ATOM 758 O O . ILE A 1 95 ? -5.397 -0.527 24.412 1.00 83.44 95 ILE A O 1
ATOM 762 N N . HIS A 1 96 ? -3.605 0.343 23.390 1.00 85.50 96 HIS A N 1
ATOM 763 C CA . HIS A 1 96 ? -2.640 0.013 24.434 1.00 85.50 96 HIS A CA 1
ATOM 764 C C . HIS A 1 96 ? -2.970 0.685 25.775 1.00 85.50 96 HIS A C 1
ATOM 766 O O . HIS A 1 96 ? -2.954 0.041 26.819 1.00 85.50 96 HIS A O 1
ATOM 772 N N . PHE A 1 97 ? -3.370 1.960 25.773 1.00 84.12 97 PHE A N 1
ATOM 773 C CA . PHE A 1 97 ? -3.802 2.637 26.999 1.00 84.12 97 PHE A CA 1
ATOM 774 C C . PHE A 1 97 ? -5.056 1.995 27.614 1.00 84.12 97 PHE A C 1
ATOM 776 O O . PHE A 1 97 ? -5.215 1.964 28.833 1.00 84.12 97 PHE A O 1
ATOM 783 N N . ARG A 1 98 ? -5.962 1.467 26.784 1.00 80.75 98 ARG A N 1
ATOM 784 C CA . ARG A 1 98 ? -7.147 0.737 27.256 1.00 80.75 98 ARG A CA 1
ATOM 785 C C . ARG A 1 98 ? -6.773 -0.607 27.875 1.00 80.75 98 ARG A C 1
ATOM 787 O O . ARG A 1 98 ? -7.365 -0.962 28.890 1.00 80.75 98 ARG A O 1
ATOM 794 N N . ASP A 1 99 ? -5.788 -1.299 27.306 1.00 83.06 99 ASP A N 1
ATOM 795 C CA . ASP A 1 99 ? -5.235 -2.545 27.854 1.00 83.06 99 ASP A CA 1
ATOM 796 C C . ASP A 1 99 ? -4.622 -2.315 29.240 1.00 83.06 99 ASP A C 1
ATOM 798 O O . ASP A 1 99 ? -5.020 -2.946 30.216 1.00 83.06 99 ASP A O 1
ATOM 802 N N . LEU A 1 100 ? -3.760 -1.300 29.370 1.00 84.06 100 LEU A N 1
ATOM 803 C CA . LEU A 1 100 ? -3.122 -0.938 30.643 1.00 84.06 100 LEU A CA 1
ATOM 804 C C . LEU A 1 100 ? -4.123 -0.574 31.752 1.00 84.06 100 LEU A C 1
ATOM 806 O O . LEU A 1 100 ? -3.842 -0.785 32.930 1.00 84.06 100 LEU A O 1
ATOM 810 N N . ASN A 1 101 ? -5.292 -0.040 31.388 1.00 83.81 101 ASN A N 1
ATOM 811 C CA . ASN A 1 101 ? -6.367 0.281 32.329 1.00 83.81 101 ASN A CA 1
ATOM 812 C C . ASN A 1 101 ? -7.331 -0.892 32.590 1.00 83.81 101 ASN A C 1
ATOM 814 O O . ASN A 1 101 ? -8.315 -0.716 33.310 1.00 83.81 101 ASN A O 1
ATOM 818 N N . GLY A 1 102 ? -7.089 -2.066 31.999 1.00 80.81 102 GLY A N 1
ATOM 819 C CA . GLY A 1 102 ? -7.952 -3.241 32.121 1.00 80.81 102 GLY A CA 1
ATOM 820 C C . GLY A 1 102 ? -9.316 -3.082 31.443 1.00 80.81 102 GLY A C 1
ATOM 821 O O . GLY A 1 102 ? -10.263 -3.781 31.801 1.00 80.81 102 GLY A O 1
ATOM 822 N N . GLU A 1 103 ? -9.454 -2.152 30.488 1.00 77.62 103 GLU A N 1
ATOM 823 C CA . GLU A 1 103 ? -10.696 -1.969 29.722 1.00 77.62 103 GLU A CA 1
ATOM 824 C C . GLU A 1 103 ? -10.875 -3.029 28.623 1.00 77.62 103 GLU A C 1
ATOM 826 O O . GLU A 1 103 ? -11.974 -3.165 28.078 1.00 77.62 103 GLU A O 1
ATOM 831 N N . ILE A 1 104 ? -9.797 -3.722 28.248 1.00 75.62 104 ILE A N 1
ATOM 832 C CA . ILE A 1 104 ? -9.775 -4.781 27.235 1.00 75.62 104 ILE A CA 1
ATOM 833 C C . ILE A 1 104 ? -8.965 -5.971 27.763 1.00 75.62 104 ILE A C 1
ATOM 835 O O . ILE A 1 104 ? -8.069 -5.785 28.578 1.00 75.62 104 ILE A O 1
ATOM 839 N N . ASP A 1 105 ? -9.319 -7.189 27.343 1.00 69.12 105 ASP A N 1
ATOM 840 C CA . ASP A 1 105 ? -8.729 -8.449 27.830 1.00 69.12 105 ASP A CA 1
ATOM 841 C C . ASP A 1 105 ? -7.992 -9.237 26.731 1.00 69.12 105 ASP A C 1
ATOM 843 O O . ASP A 1 105 ? -7.751 -10.438 26.861 1.00 69.12 105 ASP A O 1
ATOM 847 N N . TYR A 1 106 ? -7.663 -8.577 25.620 1.00 74.06 106 TYR A N 1
ATOM 848 C CA . TYR A 1 106 ? -7.099 -9.192 24.421 1.00 74.06 106 TYR A CA 1
ATOM 849 C C . TYR A 1 106 ? -5.864 -8.440 23.920 1.00 74.06 106 TYR A C 1
ATOM 851 O O . TYR A 1 106 ? -5.700 -7.245 24.147 1.00 74.06 106 TYR A O 1
ATOM 859 N N . SER A 1 107 ? -5.010 -9.159 23.186 1.00 78.50 107 SER A N 1
ATOM 860 C CA . SER A 1 107 ? -3.719 -8.656 22.709 1.00 78.50 107 SER A CA 1
ATOM 861 C C . SER A 1 107 ? -3.842 -7.426 21.798 1.00 78.50 107 SER A C 1
ATOM 863 O O . SER A 1 107 ? -4.681 -7.388 20.892 1.00 78.50 107 SER A O 1
ATOM 865 N N . THR A 1 108 ? -2.941 -6.464 22.017 1.00 83.12 108 THR A N 1
ATOM 866 C CA . THR A 1 108 ? -2.730 -5.258 21.197 1.00 83.12 108 THR A CA 1
ATOM 867 C C . THR A 1 108 ? -1.657 -5.442 20.117 1.00 83.12 108 THR A C 1
ATOM 869 O O . THR A 1 108 ? -1.345 -4.502 19.385 1.00 83.12 108 THR A O 1
ATOM 872 N N . ASN A 1 109 ? -1.072 -6.642 20.016 1.00 87.12 109 ASN A N 1
ATOM 873 C CA . ASN A 1 109 ? -0.021 -6.969 19.049 1.00 87.12 109 ASN A CA 1
ATOM 874 C C . ASN A 1 109 ? -0.436 -6.720 17.586 1.00 87.12 109 ASN A C 1
ATOM 876 O O . ASN A 1 109 ? 0.426 -6.307 16.804 1.00 87.12 109 ASN A O 1
ATOM 880 N N . PRO A 1 110 ? -1.705 -6.935 17.169 1.00 91.69 110 PRO A N 1
ATOM 881 C CA . PRO A 1 110 ? -2.104 -6.639 15.797 1.00 91.69 110 PRO A CA 1
ATOM 882 C C . PRO A 1 110 ? -2.005 -5.144 15.474 1.00 91.69 110 PRO A C 1
ATOM 884 O O . PRO A 1 110 ? -1.463 -4.766 14.438 1.00 91.69 110 PRO A O 1
ATOM 887 N N . GLU A 1 111 ? -2.467 -4.273 16.371 1.00 93.50 111 GLU A N 1
ATOM 888 C CA . GLU A 1 111 ? -2.355 -2.822 16.209 1.00 93.50 111 GLU A CA 1
ATOM 889 C C . GLU A 1 111 ? -0.897 -2.351 16.188 1.00 93.50 111 GLU A C 1
ATOM 891 O O . GLU A 1 111 ? -0.528 -1.530 15.346 1.00 93.50 111 GLU A O 1
ATOM 896 N N . GLU A 1 112 ? -0.060 -2.903 17.071 1.00 94.19 112 GLU A N 1
ATOM 897 C CA . GLU A 1 112 ? 1.383 -2.643 17.080 1.00 94.19 112 GLU A CA 1
ATOM 898 C C . GLU A 1 112 ? 2.021 -3.046 15.743 1.00 94.19 112 GLU A C 1
ATOM 900 O O . GLU A 1 112 ? 2.779 -2.286 15.141 1.00 94.19 112 GLU A O 1
ATOM 905 N N . SER A 1 113 ? 1.655 -4.220 15.228 1.00 96.88 113 SER A N 1
ATOM 906 C CA . SER A 1 113 ? 2.150 -4.744 13.953 1.00 96.88 113 SER A CA 1
ATOM 907 C C . SER A 1 113 ? 1.738 -3.864 12.770 1.00 96.88 113 SER A C 1
ATOM 909 O O . SER A 1 113 ? 2.549 -3.626 11.873 1.00 96.88 113 SER A O 1
ATOM 911 N N . ILE A 1 114 ? 0.514 -3.321 12.768 1.00 96.94 114 ILE A N 1
ATOM 912 C CA . ILE A 1 114 ? 0.078 -2.335 11.764 1.00 96.94 114 ILE A CA 1
ATOM 913 C C . ILE A 1 114 ? 0.913 -1.054 11.870 1.00 96.94 114 ILE A C 1
ATOM 915 O O . ILE A 1 114 ? 1.387 -0.551 10.847 1.00 96.94 114 ILE A O 1
ATOM 919 N N . ALA A 1 115 ? 1.154 -0.549 13.084 1.00 96.62 115 ALA A N 1
ATOM 920 C CA . ALA A 1 115 ? 1.987 0.632 13.300 1.00 96.62 115 ALA A CA 1
ATOM 921 C C . ALA A 1 115 ? 3.431 0.413 12.808 1.00 96.62 115 ALA A C 1
ATOM 923 O O . ALA A 1 115 ? 3.949 1.230 12.044 1.00 96.62 115 ALA A O 1
ATOM 924 N N . ILE A 1 116 ? 4.051 -0.725 13.128 1.00 96.94 116 ILE A N 1
ATOM 925 C CA . ILE A 1 116 ? 5.390 -1.096 12.642 1.00 96.94 116 ILE A CA 1
ATOM 926 C C . ILE A 1 116 ? 5.402 -1.222 11.113 1.00 96.94 116 ILE A C 1
ATOM 928 O O . ILE A 1 116 ? 6.265 -0.646 10.449 1.00 96.94 116 ILE A O 1
ATOM 932 N N . SER A 1 117 ? 4.423 -1.921 10.532 1.00 97.81 117 SER A N 1
ATOM 933 C CA . SER A 1 117 ? 4.286 -2.056 9.077 1.00 97.81 117 SER A CA 1
ATOM 934 C C . SER A 1 117 ? 4.197 -0.694 8.381 1.00 97.81 117 SER A C 1
ATOM 936 O O . SER A 1 117 ? 4.830 -0.479 7.345 1.00 97.81 117 SER A O 1
ATOM 938 N N . SER A 1 118 ? 3.470 0.262 8.967 1.00 98.00 118 SER A N 1
ATOM 939 C CA . SER A 1 118 ? 3.319 1.604 8.397 1.00 98.00 118 SER A CA 1
ATOM 940 C C . SER A 1 118 ? 4.657 2.347 8.239 1.00 98.00 118 SER A C 1
ATOM 942 O O . SER A 1 118 ? 4.837 3.072 7.260 1.00 98.00 118 SER A O 1
ATOM 944 N N . LEU A 1 119 ? 5.638 2.111 9.124 1.00 98.00 119 LEU A N 1
ATOM 945 C CA . LEU A 1 119 ? 6.991 2.668 8.988 1.00 98.00 119 LEU A CA 1
ATO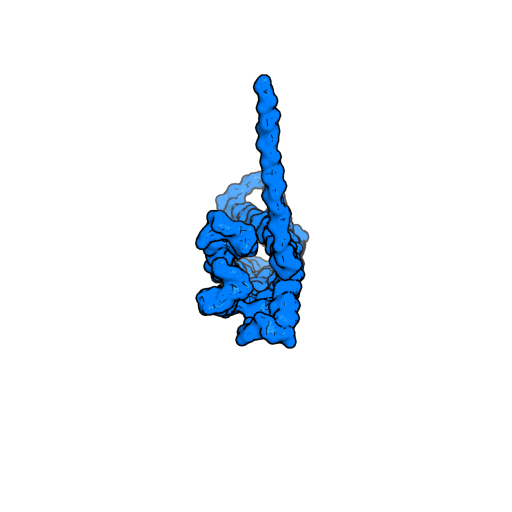M 946 C C . LEU A 1 119 ? 7.745 2.058 7.805 1.00 98.00 119 LEU A C 1
ATOM 948 O O . LEU A 1 119 ? 8.428 2.770 7.065 1.00 98.00 119 LEU A O 1
ATOM 952 N N . TYR A 1 120 ? 7.599 0.750 7.584 1.00 98.19 120 TYR A N 1
ATOM 953 C CA . TYR A 1 120 ? 8.185 0.099 6.416 1.00 98.19 120 TYR A CA 1
ATOM 954 C C . TYR A 1 120 ? 7.554 0.589 5.108 1.00 98.19 120 TYR A C 1
ATOM 956 O O . TYR A 1 120 ? 8.263 0.696 4.109 1.00 98.19 120 TYR A O 1
ATOM 964 N N . LEU A 1 121 ? 6.265 0.952 5.101 1.00 97.81 121 LEU A N 1
ATOM 965 C CA . LEU A 1 121 ? 5.630 1.583 3.937 1.00 97.81 121 LEU A CA 1
ATOM 966 C C . LEU A 1 121 ? 6.221 2.971 3.642 1.00 97.81 121 LEU A C 1
ATOM 968 O O . LEU A 1 121 ? 6.511 3.272 2.483 1.00 97.81 121 LEU A O 1
ATOM 972 N N . ILE A 1 122 ? 6.492 3.786 4.669 1.00 98.56 122 ILE A N 1
ATOM 973 C CA . ILE A 1 122 ? 7.219 5.057 4.494 1.00 98.56 122 ILE A CA 1
ATOM 974 C C . ILE A 1 122 ? 8.587 4.794 3.855 1.00 98.56 122 ILE A C 1
ATOM 976 O O . ILE A 1 122 ? 8.939 5.434 2.864 1.00 98.56 122 ILE A O 1
ATOM 980 N N . LEU A 1 123 ? 9.343 3.827 4.384 1.00 98.25 123 LEU A N 1
ATOM 981 C CA . LEU A 1 123 ? 10.666 3.485 3.862 1.00 98.25 123 LEU A CA 1
ATOM 982 C C . LEU A 1 123 ? 10.604 2.987 2.407 1.00 98.25 123 LEU A C 1
ATOM 984 O O . LEU A 1 123 ? 11.399 3.425 1.576 1.00 98.25 123 LEU A O 1
ATOM 988 N N . LEU A 1 124 ? 9.630 2.131 2.082 1.00 98.06 124 LEU A N 1
ATOM 989 C CA . LEU A 1 124 ? 9.332 1.659 0.725 1.00 98.06 124 LEU A CA 1
ATOM 990 C C . LEU A 1 124 ? 9.178 2.835 -0.249 1.00 98.06 124 LEU A C 1
ATOM 992 O O . LEU A 1 124 ? 9.847 2.872 -1.285 1.00 98.06 124 LEU A O 1
ATOM 996 N N . PHE A 1 125 ? 8.296 3.791 0.053 1.00 98.25 125 PHE A N 1
ATOM 997 C CA . PHE A 1 125 ? 8.024 4.895 -0.870 1.00 98.25 125 PHE A CA 1
ATOM 998 C C . PHE A 1 125 ? 9.129 5.945 -0.883 1.00 98.25 125 PHE A C 1
ATOM 1000 O O . PHE A 1 125 ? 9.382 6.533 -1.933 1.00 98.25 125 PHE A O 1
ATOM 1007 N N . PHE A 1 126 ? 9.851 6.124 0.222 1.00 98.44 126 PHE A N 1
ATOM 1008 C CA . PHE A 1 126 ? 11.038 6.970 0.262 1.00 98.44 126 PHE A CA 1
ATOM 1009 C C . PHE A 1 126 ? 12.141 6.444 -0.671 1.00 98.44 126 PHE A C 1
ATOM 1011 O O . PHE A 1 126 ? 12.663 7.193 -1.496 1.00 98.44 126 PHE A O 1
ATOM 1018 N N . ILE A 1 127 ? 12.446 5.142 -0.618 1.00 98.06 127 ILE A N 1
ATOM 1019 C CA . ILE A 1 127 ? 13.449 4.516 -1.497 1.00 98.06 127 ILE A CA 1
ATOM 1020 C C . ILE A 1 127 ? 12.991 4.555 -2.962 1.00 98.06 127 ILE A C 1
ATOM 1022 O O . ILE A 1 127 ? 13.769 4.932 -3.841 1.00 98.06 127 ILE A O 1
ATOM 1026 N N . ASN A 1 128 ? 11.722 4.226 -3.234 1.00 96.69 128 ASN A N 1
ATOM 1027 C CA . ASN A 1 128 ? 11.165 4.314 -4.586 1.00 96.69 128 ASN A CA 1
ATOM 1028 C C . ASN A 1 128 ? 11.195 5.744 -5.141 1.00 96.69 128 ASN A C 1
ATOM 1030 O O . ASN A 1 128 ? 11.430 5.922 -6.334 1.00 96.69 128 ASN A O 1
ATOM 1034 N N . LEU A 1 129 ? 10.991 6.766 -4.305 1.00 97.62 129 LEU A N 1
ATOM 1035 C CA . LEU A 1 129 ? 11.091 8.163 -4.721 1.00 97.62 129 LEU A CA 1
ATOM 1036 C C . LEU A 1 129 ? 12.519 8.525 -5.143 1.00 97.62 129 LEU A C 1
ATOM 1038 O O . LEU A 1 129 ? 12.699 9.148 -6.189 1.00 97.62 129 LEU A O 1
ATOM 1042 N N . ILE A 1 130 ? 13.533 8.098 -4.382 1.00 95.94 130 ILE A N 1
ATOM 1043 C CA . ILE A 1 130 ? 14.943 8.300 -4.754 1.00 95.94 130 ILE A CA 1
ATOM 1044 C C . ILE A 1 130 ? 15.225 7.650 -6.114 1.00 95.94 130 ILE A C 1
ATOM 1046 O O . ILE A 1 130 ? 15.751 8.308 -7.013 1.00 95.94 130 ILE A O 1
ATOM 1050 N N . GLY A 1 131 ? 14.815 6.390 -6.297 1.00 92.94 131 GLY A N 1
ATOM 1051 C CA . GLY A 1 131 ? 14.970 5.681 -7.570 1.00 92.94 131 GLY A CA 1
ATOM 1052 C C . GLY A 1 131 ? 14.251 6.380 -8.730 1.00 92.94 131 GLY A C 1
ATOM 1053 O O . GLY A 1 131 ? 14.839 6.589 -9.789 1.00 92.94 131 GLY A O 1
ATOM 1054 N N . ALA A 1 132 ? 13.006 6.814 -8.524 1.00 92.81 132 ALA A N 1
ATOM 1055 C CA . ALA A 1 132 ? 12.215 7.519 -9.530 1.00 92.81 132 ALA A CA 1
ATOM 1056 C C . ALA A 1 132 ? 12.845 8.858 -9.945 1.00 92.81 132 ALA A C 1
ATOM 1058 O O . ALA A 1 132 ? 12.888 9.179 -11.132 1.00 92.81 132 ALA A O 1
ATOM 1059 N N . ILE A 1 133 ? 13.372 9.627 -8.987 1.00 92.56 133 ILE A N 1
ATOM 1060 C CA . ILE A 1 133 ? 14.080 10.885 -9.258 1.00 92.56 133 ILE A CA 1
ATOM 1061 C C . ILE A 1 133 ? 15.346 10.623 -10.078 1.00 92.56 133 ILE A C 1
ATOM 1063 O O . ILE A 1 133 ? 15.636 11.364 -11.019 1.00 92.56 133 ILE A O 1
ATOM 1067 N N . GLU A 1 134 ? 16.099 9.572 -9.755 1.00 88.69 134 GLU A N 1
ATOM 1068 C CA . GLU A 1 134 ? 17.288 9.207 -10.524 1.00 88.69 134 GLU A CA 1
ATOM 1069 C C . GLU A 1 134 ? 16.942 8.751 -11.949 1.00 88.69 134 GLU A C 1
ATOM 1071 O O . GLU A 1 134 ? 17.636 9.154 -12.882 1.00 88.69 134 GLU A O 1
ATOM 1076 N N . LEU A 1 135 ? 15.848 8.003 -12.152 1.00 85.62 135 LEU A N 1
ATOM 1077 C CA . LEU A 1 135 ? 15.334 7.690 -13.495 1.00 85.62 135 LEU A CA 1
ATOM 1078 C C . LEU A 1 135 ? 14.942 8.958 -14.257 1.00 85.62 135 LEU A C 1
ATOM 1080 O O . LEU A 1 135 ? 15.344 9.141 -15.404 1.00 85.62 135 LEU A O 1
ATOM 1084 N N . TYR A 1 136 ? 14.212 9.865 -13.605 1.00 85.94 136 TYR A N 1
ATOM 1085 C CA . TYR A 1 136 ? 13.761 11.117 -14.208 1.00 85.94 136 TYR A CA 1
ATOM 1086 C C . TYR A 1 136 ? 14.921 11.995 -14.695 1.00 85.94 136 TYR A C 1
ATOM 1088 O O . TYR A 1 136 ? 14.830 12.580 -15.772 1.00 85.94 136 TYR A O 1
ATOM 1096 N N . LYS A 1 137 ? 16.024 12.070 -13.937 1.00 83.19 137 LYS A N 1
ATOM 1097 C CA . LYS A 1 137 ? 17.218 12.848 -14.316 1.00 83.19 137 LYS A CA 1
ATOM 1098 C C . LYS A 1 137 ? 17.991 12.250 -15.497 1.00 83.19 137 LYS A C 1
ATOM 1100 O O . LYS A 1 137 ? 18.750 12.970 -16.138 1.00 83.19 137 LYS A O 1
ATOM 1105 N N . ARG A 1 138 ? 17.857 10.947 -15.761 1.00 72.06 138 ARG A N 1
ATOM 1106 C CA . ARG A 1 138 ? 18.764 10.170 -16.629 1.00 72.06 138 ARG A CA 1
ATOM 1107 C C . ARG A 1 138 ? 18.117 9.734 -17.948 1.00 72.06 138 ARG A C 1
ATOM 1109 O O . ARG A 1 138 ? 18.363 8.635 -18.437 1.00 72.06 138 ARG A O 1
ATOM 1116 N N . VAL A 1 139 ? 17.294 10.593 -18.543 1.00 59.59 139 VAL A N 1
ATOM 1117 C CA . VAL A 1 139 ? 16.649 10.321 -19.838 1.00 59.59 139 VAL A CA 1
ATOM 1118 C C . VAL A 1 139 ? 17.717 10.147 -20.937 1.00 59.59 139 VAL A C 1
ATOM 1120 O O . VAL A 1 139 ? 18.615 10.977 -21.042 1.00 59.59 139 VAL A O 1
ATOM 1123 N N . ASN A 1 140 ? 17.584 9.103 -21.771 1.00 54.88 140 ASN A N 1
ATOM 1124 C CA . ASN A 1 140 ? 18.322 8.844 -23.032 1.00 54.88 140 ASN A CA 1
ATOM 1125 C C . ASN A 1 140 ? 19.663 8.069 -23.026 1.00 54.88 140 ASN A C 1
ATOM 1127 O O . ASN A 1 140 ? 20.378 8.150 -24.022 1.00 54.88 140 ASN A O 1
ATOM 1131 N N . ILE A 1 141 ? 20.025 7.272 -22.011 1.00 51.78 141 ILE A N 1
ATOM 1132 C CA . ILE A 1 141 ? 21.343 6.587 -22.044 1.00 51.78 141 ILE A CA 1
ATOM 1133 C C . ILE A 1 141 ? 21.366 5.232 -22.780 1.00 51.78 141 ILE A C 1
ATOM 1135 O O . ILE A 1 141 ? 22.382 4.912 -23.393 1.00 51.78 141 ILE A O 1
ATOM 1139 N N . CYS A 1 142 ? 20.283 4.446 -22.793 1.00 52.56 142 CYS A N 1
ATOM 1140 C CA . CYS A 1 142 ? 20.238 3.196 -23.571 1.00 52.56 142 CYS A CA 1
ATOM 1141 C C . CYS A 1 142 ? 18.911 3.071 -24.326 1.00 52.56 142 CYS A C 1
ATOM 1143 O O . CYS A 1 142 ? 17.835 3.223 -23.743 1.00 52.56 142 CYS A O 1
ATOM 1145 N N . THR A 1 143 ? 18.981 2.779 -25.627 1.00 57.53 143 THR A N 1
ATOM 1146 C CA . THR A 1 143 ? 17.788 2.421 -26.403 1.00 57.53 143 THR A CA 1
ATOM 1147 C C . THR A 1 143 ? 17.456 0.973 -26.074 1.00 57.53 143 THR A C 1
ATOM 1149 O O . THR A 1 143 ? 18.074 0.059 -26.611 1.00 57.53 143 THR A O 1
ATOM 1152 N N . ILE A 1 144 ? 16.508 0.761 -25.162 1.00 62.75 144 ILE A N 1
ATOM 1153 C CA . ILE A 1 144 ? 16.053 -0.585 -24.810 1.00 62.75 144 ILE A CA 1
ATOM 1154 C C . ILE A 1 144 ? 15.424 -1.221 -26.051 1.00 62.75 144 ILE A C 1
ATOM 1156 O O . ILE A 1 144 ? 14.460 -0.693 -26.618 1.00 62.75 144 ILE A O 1
ATOM 1160 N N . LYS A 1 145 ? 15.960 -2.367 -26.478 1.00 67.81 145 LYS A N 1
ATOM 1161 C CA . LYS A 1 145 ? 15.368 -3.148 -27.560 1.00 67.81 145 LYS A CA 1
ATOM 1162 C C . LYS A 1 145 ? 14.042 -3.725 -27.079 1.00 67.81 145 LYS A C 1
ATOM 1164 O O . LYS A 1 145 ? 13.999 -4.587 -26.206 1.00 67.81 145 LYS A O 1
ATOM 1169 N N . VAL A 1 146 ? 12.943 -3.276 -27.676 1.00 74.88 146 VAL A N 1
ATOM 1170 C CA . VAL A 1 146 ? 11.621 -3.806 -27.338 1.00 74.88 146 VAL A CA 1
ATOM 1171 C C . VAL A 1 146 ? 11.508 -5.244 -27.843 1.00 74.88 146 VAL A C 1
ATOM 1173 O O . VAL A 1 146 ? 11.507 -5.500 -29.046 1.00 74.88 146 VAL A O 1
ATOM 1176 N N . THR A 1 147 ? 11.391 -6.187 -26.911 1.00 80.75 147 THR A N 1
ATOM 1177 C CA . THR A 1 147 ? 11.122 -7.605 -27.186 1.00 80.75 147 THR A CA 1
ATOM 1178 C C . THR A 1 147 ? 9.699 -7.981 -26.748 1.00 80.75 147 THR A C 1
ATOM 1180 O O . THR A 1 147 ? 9.103 -7.288 -25.918 1.00 80.75 147 THR A O 1
ATOM 1183 N N . PRO A 1 148 ? 9.125 -9.100 -27.235 1.00 84.12 148 PRO A N 1
ATOM 1184 C CA . PRO A 1 148 ? 7.848 -9.603 -26.721 1.00 84.12 148 PRO A CA 1
ATOM 1185 C C . PRO A 1 148 ? 7.859 -9.832 -25.201 1.00 84.12 148 PRO A C 1
ATOM 1187 O O . PRO A 1 148 ? 6.868 -9.556 -24.523 1.00 84.12 148 PRO A O 1
ATOM 1190 N N . GLN A 1 149 ? 8.998 -10.273 -24.656 1.00 85.56 149 GLN A N 1
ATOM 1191 C CA . GLN A 1 149 ? 9.199 -10.432 -23.216 1.00 85.56 149 GLN A CA 1
ATOM 1192 C C . GLN A 1 149 ? 9.147 -9.084 -22.485 1.00 85.56 149 GLN A C 1
ATOM 1194 O O . GLN A 1 149 ? 8.507 -8.983 -21.442 1.00 85.56 149 GLN A O 1
ATOM 1199 N N . TRP A 1 150 ? 9.733 -8.026 -23.053 1.00 84.12 150 TRP A N 1
ATOM 1200 C CA . TRP A 1 150 ? 9.655 -6.675 -22.493 1.00 84.12 150 TRP A CA 1
ATOM 1201 C C . TRP A 1 150 ? 8.212 -6.160 -22.409 1.00 84.12 150 TRP A C 1
ATOM 1203 O O . TRP A 1 150 ? 7.774 -5.667 -21.371 1.00 84.12 150 TRP A O 1
ATOM 1213 N N . ILE A 1 151 ? 7.429 -6.360 -23.472 1.00 88.00 151 ILE A N 1
ATOM 1214 C CA . ILE A 1 151 ? 5.999 -6.013 -23.494 1.00 88.00 151 ILE A CA 1
ATOM 1215 C C . ILE A 1 151 ? 5.235 -6.784 -22.408 1.00 88.00 151 ILE A C 1
ATOM 1217 O O . ILE A 1 151 ? 4.350 -6.226 -21.758 1.00 88.00 151 ILE A O 1
ATOM 1221 N N . MET A 1 152 ? 5.563 -8.061 -22.190 1.00 92.25 152 MET A N 1
ATOM 1222 C CA . MET A 1 152 ? 4.961 -8.861 -21.121 1.00 92.25 152 MET A CA 1
ATOM 1223 C C . MET A 1 152 ? 5.283 -8.298 -19.730 1.00 92.25 152 MET A C 1
ATOM 1225 O O . MET A 1 152 ? 4.372 -8.169 -18.915 1.00 92.25 152 MET A O 1
ATOM 1229 N N . VAL A 1 153 ? 6.535 -7.907 -19.472 1.00 93.12 153 VAL A N 1
ATOM 1230 C CA . VAL A 1 153 ? 6.949 -7.289 -18.198 1.00 93.12 153 VAL A CA 1
ATOM 1231 C C . VAL A 1 153 ? 6.182 -5.988 -17.941 1.00 93.12 153 VAL A C 1
ATOM 1233 O O . VAL A 1 153 ? 5.616 -5.819 -16.862 1.00 93.12 153 VAL A O 1
ATOM 1236 N N . LEU A 1 154 ? 6.063 -5.112 -18.945 1.00 92.00 154 LEU A N 1
ATOM 1237 C CA . LEU A 1 154 ? 5.291 -3.867 -18.833 1.00 92.00 154 LEU A CA 1
ATOM 1238 C C . LEU A 1 154 ? 3.794 -4.121 -18.590 1.00 92.00 154 LEU A C 1
ATOM 1240 O O . LEU A 1 154 ? 3.152 -3.411 -17.813 1.00 92.00 154 LEU A O 1
ATOM 1244 N N . LYS A 1 155 ? 3.222 -5.167 -19.202 1.00 95.56 155 LYS A N 1
ATOM 1245 C CA . LYS A 1 155 ? 1.840 -5.585 -18.921 1.00 95.56 155 LYS A CA 1
ATOM 1246 C C . LYS A 1 155 ? 1.672 -6.056 -17.478 1.00 95.56 155 LYS A C 1
ATOM 1248 O O . LYS A 1 155 ? 0.681 -5.689 -16.855 1.00 95.56 155 LYS A O 1
ATOM 1253 N N . ILE A 1 156 ? 2.615 -6.833 -16.941 1.00 97.56 156 ILE A N 1
ATOM 1254 C CA . ILE A 1 156 ? 2.584 -7.270 -15.535 1.00 97.56 156 ILE A CA 1
ATOM 1255 C C . ILE A 1 156 ? 2.670 -6.059 -14.604 1.00 97.56 156 ILE A C 1
ATOM 1257 O O . ILE A 1 156 ? 1.885 -5.969 -13.664 1.00 97.56 156 ILE A O 1
ATOM 1261 N N . GLN A 1 157 ? 3.545 -5.096 -14.902 1.00 97.00 157 GLN A N 1
ATOM 1262 C CA . GLN A 1 157 ? 3.656 -3.855 -14.135 1.00 97.00 157 GLN A CA 1
ATOM 1263 C C . GLN A 1 157 ? 2.332 -3.082 -14.096 1.00 97.00 157 GLN A C 1
ATOM 1265 O O . GLN A 1 157 ? 1.872 -2.689 -13.026 1.00 97.00 157 GLN A O 1
ATOM 1270 N N . LEU A 1 158 ? 1.676 -2.919 -15.249 1.00 97.38 158 LEU A N 1
ATOM 1271 C CA . LEU A 1 158 ? 0.368 -2.272 -15.321 1.00 97.38 158 LEU A CA 1
ATOM 1272 C C . LEU A 1 158 ? -0.695 -3.023 -14.505 1.00 97.38 158 LEU A C 1
ATOM 1274 O O . LEU A 1 158 ? -1.512 -2.393 -13.837 1.00 97.38 158 LEU A O 1
ATOM 1278 N N . GLN A 1 159 ? -0.708 -4.358 -14.554 1.00 98.19 159 GLN A N 1
ATOM 1279 C CA . GLN A 1 159 ? -1.648 -5.147 -13.753 1.00 98.19 159 GLN A CA 1
ATOM 1280 C C . GLN A 1 159 ? -1.371 -5.019 -12.254 1.00 98.19 159 GLN A C 1
ATOM 1282 O O . GLN A 1 159 ? -2.318 -4.889 -11.486 1.00 98.19 159 GLN A O 1
ATOM 1287 N N . ALA A 1 160 ? -0.104 -4.979 -11.837 1.00 98.44 160 ALA A N 1
ATOM 1288 C CA . ALA A 1 160 ? 0.254 -4.750 -10.442 1.00 98.44 160 ALA A CA 1
ATOM 1289 C C . ALA A 1 160 ? -0.291 -3.403 -9.936 1.00 98.44 160 ALA A C 1
ATOM 1291 O O . ALA A 1 160 ? -0.939 -3.360 -8.893 1.00 98.44 160 ALA A O 1
ATOM 1292 N N . TYR A 1 161 ? -0.152 -2.322 -10.713 1.00 98.38 161 TYR A N 1
ATOM 1293 C CA . TYR A 1 161 ? -0.726 -1.022 -10.339 1.00 98.38 161 TYR A CA 1
ATOM 1294 C C . TYR A 1 161 ? -2.261 -1.006 -10.315 1.00 98.38 161 TYR A C 1
ATOM 1296 O O . TYR A 1 161 ? -2.850 -0.335 -9.472 1.00 98.38 161 TYR A O 1
ATOM 1304 N N . LYS A 1 162 ? -2.931 -1.787 -11.170 1.00 98.38 162 LYS A N 1
ATOM 1305 C CA . LYS A 1 162 ? -4.392 -1.964 -11.090 1.00 98.38 162 LYS A CA 1
ATOM 1306 C C . LYS A 1 162 ? -4.818 -2.736 -9.841 1.00 98.38 162 LYS A C 1
ATOM 1308 O O . LYS A 1 162 ? -5.802 -2.370 -9.211 1.00 98.38 162 LYS A O 1
ATOM 1313 N N . ILE A 1 163 ? -4.088 -3.791 -9.479 1.00 98.62 163 ILE A N 1
ATOM 1314 C CA . ILE A 1 163 ? -4.333 -4.557 -8.247 1.00 98.62 163 ILE A CA 1
ATOM 1315 C C . ILE A 1 163 ? -4.155 -3.652 -7.028 1.00 98.62 163 ILE A C 1
ATOM 1317 O O . ILE A 1 163 ? -4.994 -3.672 -6.132 1.00 98.62 163 ILE A O 1
ATOM 1321 N N . ARG A 1 164 ? -3.112 -2.818 -7.030 1.00 97.88 164 ARG A N 1
ATOM 1322 C CA . ARG A 1 164 ? -2.874 -1.808 -5.998 1.00 97.88 164 ARG A CA 1
ATOM 1323 C C . ARG A 1 164 ? -4.063 -0.851 -5.840 1.00 97.88 164 ARG A C 1
ATOM 1325 O O . ARG A 1 164 ? -4.587 -0.745 -4.736 1.00 97.88 164 ARG A O 1
ATOM 1332 N N . PHE A 1 165 ? -4.564 -0.293 -6.945 1.00 98.44 165 PHE A N 1
ATOM 1333 C CA . PHE A 1 165 ? -5.767 0.550 -6.947 1.00 98.44 165 PHE A CA 1
ATOM 1334 C C . PHE A 1 165 ? -6.984 -0.151 -6.332 1.00 98.44 165 PHE A C 1
ATOM 1336 O O . PHE A 1 165 ? -7.718 0.439 -5.543 1.00 98.44 165 PHE A O 1
ATOM 1343 N N .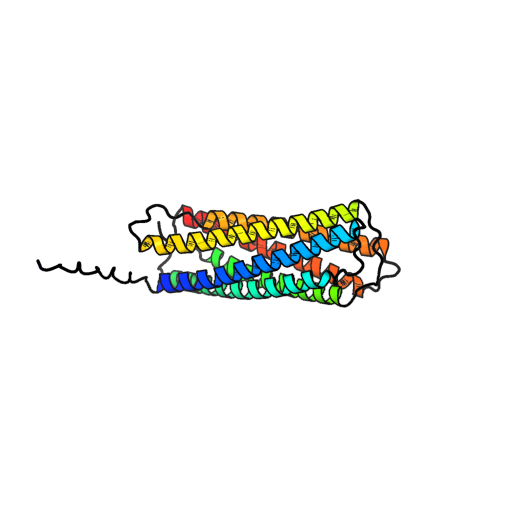 LEU A 1 166 ? -7.206 -1.427 -6.663 1.00 98.50 166 LEU A N 1
ATOM 1344 C CA . LEU A 1 166 ? -8.287 -2.216 -6.063 1.00 98.50 166 LEU A CA 1
ATOM 1345 C C . LEU A 1 166 ? -8.069 -2.453 -4.561 1.00 98.50 166 LEU A C 1
ATOM 1347 O O . LEU A 1 166 ? -9.039 -2.484 -3.801 1.00 98.50 166 LEU A O 1
ATOM 1351 N N . GLY A 1 167 ? -6.815 -2.594 -4.128 1.00 98.38 167 GLY A N 1
ATOM 1352 C CA . GLY A 1 167 ? -6.443 -2.666 -2.719 1.00 98.38 167 GLY A CA 1
ATOM 1353 C C . GLY A 1 167 ? -6.818 -1.391 -1.965 1.00 98.38 167 GLY A C 1
ATOM 1354 O O . GLY A 1 167 ? -7.533 -1.459 -0.966 1.00 98.38 167 GLY A O 1
ATOM 1355 N N . ASP A 1 168 ? -6.422 -0.228 -2.485 1.00 98.38 168 ASP A N 1
ATOM 1356 C CA . ASP A 1 168 ? -6.762 1.077 -1.902 1.00 98.38 168 ASP A CA 1
ATOM 1357 C C . ASP A 1 168 ? -8.269 1.362 -1.935 1.00 98.38 168 ASP A C 1
ATOM 1359 O O . ASP A 1 168 ? -8.834 1.884 -0.973 1.00 98.38 168 ASP A O 1
ATOM 1363 N N . PHE A 1 169 ? -8.960 0.935 -2.992 1.00 98.44 169 PHE A N 1
ATOM 1364 C CA 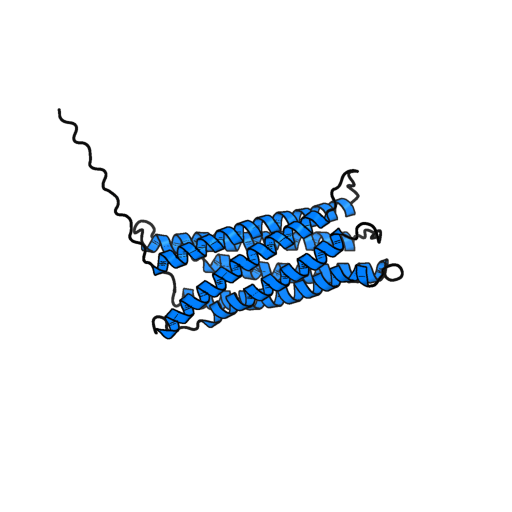. PHE A 1 169 ? -10.417 1.015 -3.062 1.00 98.44 169 PHE A CA 1
ATOM 1365 C C . PHE A 1 169 ? -11.100 0.122 -2.015 1.00 98.44 169 PHE A C 1
ATOM 1367 O O . PHE A 1 169 ? -12.108 0.511 -1.428 1.00 98.44 169 PHE A O 1
ATOM 1374 N N . SER A 1 170 ? -10.534 -1.050 -1.721 1.00 98.50 170 SER A N 1
ATOM 1375 C CA . SER A 1 170 ? -11.035 -1.916 -0.647 1.00 98.50 170 SER A CA 1
ATOM 1376 C C . SER A 1 170 ? -10.833 -1.263 0.725 1.00 98.50 170 SER A C 1
ATOM 1378 O O . SER A 1 170 ? -11.752 -1.253 1.540 1.00 98.50 170 SER A O 1
ATOM 1380 N N . PHE A 1 171 ? -9.690 -0.612 0.965 1.00 98.19 171 PHE A N 1
ATOM 1381 C CA . PHE A 1 171 ? -9.490 0.172 2.189 1.00 98.19 171 PHE A CA 1
ATOM 1382 C C . PHE A 1 171 ? -10.435 1.372 2.293 1.00 98.19 171 PHE A C 1
ATOM 1384 O O . PHE A 1 171 ? -10.898 1.674 3.392 1.00 98.19 171 PHE A O 1
ATOM 1391 N N . LEU A 1 172 ? -10.780 2.023 1.177 1.00 98.44 172 LEU A N 1
ATOM 1392 C CA . LEU A 1 172 ? -11.795 3.080 1.164 1.00 98.44 172 LEU A CA 1
ATOM 1393 C C . LEU A 1 172 ? -13.141 2.550 1.669 1.00 98.44 172 LEU A C 1
ATOM 1395 O O . LEU A 1 172 ? -13.746 3.164 2.547 1.00 98.44 172 LEU A O 1
ATOM 1399 N N . ILE A 1 173 ? -13.587 1.402 1.148 1.00 97.94 173 ILE A N 1
ATOM 1400 C CA . ILE A 1 173 ? -14.824 0.749 1.596 1.00 97.94 173 ILE A CA 1
ATOM 1401 C C . ILE A 1 173 ? -14.739 0.442 3.094 1.00 97.94 173 ILE A C 1
ATOM 1403 O O . ILE A 1 173 ? -15.622 0.855 3.840 1.00 97.94 173 ILE A O 1
ATOM 1407 N N . ALA A 1 174 ? -13.648 -0.179 3.555 1.00 96.94 174 ALA A N 1
ATOM 1408 C CA . ALA A 1 174 ? -13.439 -0.481 4.971 1.00 96.94 174 ALA A CA 1
ATOM 1409 C C . ALA A 1 174 ? -13.531 0.767 5.865 1.00 96.94 174 ALA A C 1
ATOM 1411 O O . ALA A 1 174 ? -14.159 0.746 6.926 1.00 96.94 174 ALA A O 1
ATOM 1412 N N . THR A 1 175 ? -12.941 1.886 5.441 1.00 96.94 175 THR A N 1
ATOM 1413 C CA . THR A 1 175 ? -13.015 3.153 6.178 1.00 96.94 175 THR A CA 1
ATOM 1414 C C . THR A 1 175 ? -14.436 3.711 6.214 1.00 96.94 175 THR A C 1
ATOM 1416 O O . THR A 1 175 ? -14.883 4.158 7.271 1.00 96.94 175 THR A O 1
ATOM 1419 N N . LEU A 1 176 ? -15.170 3.672 5.100 1.00 96.00 176 LEU A N 1
ATOM 1420 C CA . LEU A 1 176 ? -16.561 4.132 5.047 1.00 96.00 176 LEU A CA 1
ATOM 1421 C C . LEU A 1 176 ? -17.484 3.251 5.898 1.00 96.00 176 LEU A C 1
ATOM 1423 O O . LEU A 1 176 ? -18.265 3.777 6.688 1.00 96.00 176 LEU A O 1
ATOM 1427 N N . GLU A 1 177 ? -17.342 1.930 5.819 1.00 94.19 177 GLU A N 1
ATOM 1428 C CA . GLU A 1 177 ? -18.072 0.988 6.672 1.00 94.19 177 GLU A CA 1
ATOM 1429 C C . GLU A 1 177 ? -17.741 1.205 8.159 1.00 94.19 177 GLU A C 1
ATOM 1431 O O . GLU A 1 177 ? -18.636 1.176 9.003 1.00 94.19 177 GLU A O 1
ATOM 1436 N N . SER A 1 178 ? -16.489 1.545 8.491 1.00 92.88 178 SER A N 1
ATOM 1437 C CA . SER A 1 178 ? -16.094 1.905 9.863 1.00 92.88 178 SER A CA 1
ATOM 1438 C C . SER A 1 178 ? -16.803 3.169 10.362 1.00 92.88 178 SER A C 1
ATOM 1440 O O . SER A 1 178 ? -17.240 3.225 11.515 1.00 92.88 178 SER A O 1
ATOM 1442 N N . PHE A 1 179 ? -16.971 4.184 9.505 1.00 92.19 179 PHE A N 1
ATOM 1443 C CA . PHE A 1 179 ? -17.785 5.358 9.835 1.00 92.19 179 PHE A CA 1
ATOM 1444 C C . PHE A 1 179 ? -19.237 4.972 10.114 1.00 92.19 179 PHE A C 1
ATOM 1446 O O . PHE A 1 179 ? -19.839 5.464 11.073 1.00 92.19 179 PHE A O 1
ATOM 1453 N N . GLU A 1 180 ? -19.825 4.118 9.279 1.00 89.94 180 GLU A N 1
ATOM 1454 C CA . GLU A 1 180 ? -21.207 3.678 9.455 1.00 89.94 180 GLU A CA 1
ATOM 1455 C C . GLU A 1 180 ? -21.401 2.868 10.735 1.00 89.94 180 GLU A C 1
ATOM 1457 O O . GLU A 1 180 ? -22.374 3.112 11.450 1.00 89.94 180 GLU A O 1
ATOM 1462 N N . LEU A 1 181 ? -20.453 1.988 11.057 1.00 88.62 181 LEU A N 1
ATOM 1463 C CA . LEU A 1 181 ? -20.441 1.168 12.267 1.00 88.62 181 LEU A CA 1
ATOM 1464 C C . LEU A 1 181 ? -20.374 2.009 13.549 1.00 88.62 181 LEU A C 1
ATOM 1466 O O . LEU A 1 181 ? -21.025 1.696 14.542 1.00 88.62 181 LEU A O 1
ATOM 1470 N N . ILE A 1 182 ? -19.619 3.109 13.555 1.00 88.00 182 ILE A N 1
ATOM 1471 C CA . ILE A 1 182 ? -19.610 4.017 14.712 1.00 88.00 182 ILE A CA 1
ATOM 1472 C C . ILE A 1 182 ? -20.922 4.797 14.793 1.00 88.00 182 ILE A C 1
ATOM 1474 O O . ILE A 1 182 ? -21.489 4.951 15.876 1.00 88.00 182 ILE A O 1
ATOM 1478 N N . ASN A 1 183 ? -21.420 5.289 13.659 1.00 85.81 183 ASN A N 1
ATOM 1479 C CA . ASN A 1 183 ? -22.640 6.088 13.620 1.00 85.81 183 ASN A CA 1
ATOM 1480 C C . ASN A 1 183 ? -23.897 5.276 13.977 1.00 85.81 183 ASN A C 1
ATOM 1482 O O . ASN A 1 183 ? -24.813 5.832 14.589 1.00 85.81 183 ASN A O 1
ATOM 1486 N N . SER A 1 184 ? -23.947 3.979 13.648 1.00 85.75 184 SER A N 1
ATOM 1487 C CA . SER A 1 184 ? -25.080 3.099 13.970 1.00 85.75 184 SER A CA 1
ATOM 1488 C C . SER A 1 184 ? -25.307 2.966 15.479 1.00 85.75 184 SER A C 1
ATOM 1490 O O . SER A 1 184 ? -26.459 2.963 15.907 1.00 85.75 184 SER A O 1
ATOM 1492 N N . LYS A 1 185 ? -24.248 3.012 16.306 1.00 84.06 185 LYS A N 1
ATOM 1493 C CA . LYS A 1 185 ? -24.353 3.020 17.784 1.00 84.06 185 LYS A CA 1
ATOM 1494 C C . LYS A 1 185 ? -25.254 4.131 18.320 1.00 84.06 185 LYS A C 1
ATOM 1496 O O . LYS A 1 185 ? -25.835 4.014 19.395 1.00 84.06 185 LYS A O 1
ATOM 1501 N N . TYR A 1 186 ? -25.328 5.238 17.588 1.00 83.69 186 TYR A N 1
ATOM 1502 C CA . TYR A 1 186 ? -26.101 6.409 17.966 1.00 83.69 186 TYR A CA 1
ATOM 1503 C C . TYR A 1 186 ? -27.398 6.514 17.168 1.00 83.69 186 TYR A C 1
ATOM 1505 O O . TYR A 1 186 ? -28.216 7.385 17.463 1.00 83.69 186 TYR A O 1
ATOM 1513 N N . ASP A 1 187 ? -27.613 5.681 16.148 1.00 78.94 187 ASP A N 1
ATOM 1514 C CA . ASP A 1 187 ? -28.777 5.717 15.272 1.00 78.94 187 ASP A CA 1
ATOM 1515 C C . ASP A 1 187 ? -29.576 4.417 15.267 1.00 78.94 187 ASP A C 1
ATOM 1517 O O . ASP A 1 187 ? -29.369 3.535 14.441 1.00 78.94 187 ASP A O 1
ATOM 1521 N N . ASN A 1 188 ? -30.593 4.384 16.131 1.00 68.12 188 ASN A N 1
ATOM 1522 C CA . ASN A 1 188 ? -31.541 3.278 16.275 1.00 68.12 188 ASN A CA 1
ATOM 1523 C C . ASN A 1 188 ? -32.307 2.919 14.983 1.00 68.12 188 ASN A C 1
ATOM 1525 O O . ASN A 1 188 ? -33.041 1.934 14.981 1.00 68.12 188 ASN A O 1
ATOM 1529 N N . SER A 1 189 ? -32.200 3.712 13.908 1.00 69.38 189 SER A N 1
ATOM 1530 C CA . SER A 1 189 ? -32.805 3.400 12.606 1.00 69.38 189 SER A CA 1
ATOM 1531 C C . SER A 1 189 ? -31.938 2.504 11.709 1.00 69.38 189 SER A C 1
ATOM 1533 O O . SER A 1 189 ? -32.455 1.947 10.741 1.00 69.38 189 SER A O 1
ATOM 1535 N N . LYS A 1 190 ? -30.644 2.329 12.019 1.00 65.25 190 LYS A N 1
ATOM 1536 C CA . LYS A 1 190 ? -29.719 1.475 11.260 1.00 65.25 190 LYS A CA 1
ATOM 1537 C C . LYS A 1 190 ? -29.472 0.172 12.022 1.00 65.25 190 LYS A C 1
ATOM 1539 O O . LYS A 1 190 ? -28.724 0.164 12.990 1.00 65.25 190 LYS A O 1
ATOM 1544 N N . SER A 1 191 ? -30.090 -0.928 11.586 1.00 56.72 191 SER A N 1
ATOM 1545 C CA . SER A 1 191 ? -30.018 -2.213 12.302 1.00 56.72 191 SER A CA 1
ATOM 1546 C C . SER A 1 191 ? -28.955 -3.196 11.800 1.00 56.72 191 SER A C 1
ATOM 1548 O O . SER A 1 191 ? -28.808 -4.234 12.424 1.00 56.72 191 SER A O 1
ATOM 1550 N N . ASN A 1 192 ? -28.230 -2.910 10.709 1.00 66.25 192 ASN A N 1
ATOM 1551 C CA . ASN A 1 192 ? -27.210 -3.811 10.145 1.00 66.25 192 ASN A CA 1
ATOM 1552 C C . ASN A 1 192 ? -26.029 -3.009 9.571 1.00 66.25 192 ASN A C 1
ATOM 1554 O O . ASN A 1 192 ? -26.049 -2.647 8.394 1.00 66.25 192 ASN A O 1
ATOM 1558 N N . ALA A 1 193 ? -25.015 -2.717 10.387 1.00 73.50 193 ALA A N 1
ATOM 1559 C CA . ALA A 1 193 ? -23.752 -2.186 9.874 1.00 73.50 193 ALA A CA 1
ATOM 1560 C C . ALA A 1 193 ? -22.932 -3.316 9.224 1.00 73.50 193 ALA A C 1
ATOM 1562 O O . ALA A 1 193 ? -22.926 -4.445 9.716 1.00 73.50 193 ALA A O 1
ATOM 1563 N N . GLN A 1 194 ? -22.270 -3.025 8.102 1.00 84.62 194 GLN A N 1
ATOM 1564 C CA . GLN A 1 194 ? -21.346 -3.967 7.464 1.00 84.62 194 GLN A CA 1
ATOM 1565 C C . GLN A 1 194 ? -20.072 -4.133 8.307 1.00 84.62 194 GLN A C 1
ATOM 1567 O O . GLN A 1 194 ? -19.765 -3.284 9.145 1.00 84.62 194 GLN A O 1
ATOM 1572 N N . ASN A 1 195 ? -19.361 -5.249 8.115 1.00 88.31 195 ASN A N 1
ATOM 1573 C CA . ASN A 1 195 ? -18.110 -5.513 8.820 1.00 88.31 195 ASN A CA 1
ATOM 1574 C C . ASN A 1 195 ? -16.916 -4.949 8.019 1.00 88.31 195 ASN A C 1
ATOM 1576 O O . ASN A 1 195 ? -16.502 -5.608 7.057 1.00 88.31 195 ASN A O 1
ATOM 1580 N N . PRO A 1 196 ? -16.305 -3.830 8.462 1.00 92.31 196 PRO A N 1
ATOM 1581 C CA . PRO A 1 196 ? -15.206 -3.178 7.749 1.00 92.31 196 PRO A CA 1
ATOM 1582 C C . PRO A 1 196 ? -13.930 -4.026 7.660 1.00 92.31 196 PRO A C 1
ATOM 1584 O O . PRO A 1 196 ? -13.063 -3.753 6.828 1.00 92.31 196 PRO A O 1
ATOM 1587 N N . ASP A 1 197 ? -13.795 -5.071 8.478 1.00 93.31 197 ASP A N 1
ATOM 1588 C CA . ASP A 1 197 ? -12.607 -5.925 8.480 1.00 93.31 197 ASP A CA 1
ATOM 1589 C C . ASP A 1 197 ? -12.503 -6.784 7.208 1.00 93.31 197 ASP A C 1
ATOM 1591 O O . ASP A 1 197 ? -11.401 -7.122 6.775 1.00 93.31 197 ASP A O 1
ATOM 1595 N N . ILE A 1 198 ? -13.635 -7.129 6.579 1.00 94.25 198 ILE A N 1
ATOM 1596 C CA . ILE A 1 198 ? -13.663 -7.926 5.342 1.00 94.25 198 ILE A CA 1
ATOM 1597 C C . ILE A 1 198 ? -12.996 -7.165 4.184 1.00 94.25 198 ILE A C 1
ATOM 1599 O O . ILE A 1 198 ? -12.035 -7.686 3.607 1.00 94.25 198 ILE A O 1
ATOM 1603 N N . PRO A 1 199 ? -13.443 -5.946 3.820 1.00 97.12 199 PRO A N 1
ATOM 1604 C CA . PRO A 1 199 ? -12.771 -5.174 2.782 1.00 97.12 199 PRO A CA 1
ATOM 1605 C C . PRO A 1 199 ? -11.332 -4.791 3.170 1.00 97.12 199 PRO A C 1
ATOM 1607 O O . PRO A 1 199 ? -10.468 -4.766 2.294 1.00 97.12 199 PRO A O 1
ATOM 1610 N N . ALA A 1 200 ? -11.020 -4.591 4.458 1.00 97.06 200 ALA A N 1
ATOM 1611 C CA . ALA A 1 200 ? -9.642 -4.355 4.902 1.00 97.06 200 ALA A CA 1
ATOM 1612 C C . ALA A 1 200 ? -8.718 -5.560 4.630 1.00 97.06 200 ALA A C 1
ATOM 1614 O O . ALA A 1 200 ? -7.613 -5.391 4.111 1.00 97.06 200 ALA A O 1
ATOM 1615 N N . LEU A 1 201 ? -9.184 -6.783 4.904 1.00 97.25 201 LEU A N 1
ATOM 1616 C CA . LEU A 1 201 ? -8.460 -8.020 4.593 1.00 97.25 201 LEU A CA 1
ATOM 1617 C C . LEU A 1 201 ? -8.223 -8.200 3.094 1.00 97.25 201 LEU A C 1
ATOM 1619 O O . LEU A 1 201 ? -7.123 -8.572 2.681 1.00 97.25 201 LEU A O 1
ATOM 1623 N N . ILE A 1 202 ? -9.244 -7.930 2.276 1.00 97.81 202 ILE A N 1
ATOM 1624 C CA . ILE A 1 202 ? -9.114 -7.966 0.814 1.00 97.81 202 ILE A CA 1
ATOM 1625 C C . ILE A 1 202 ? -8.042 -6.964 0.372 1.00 97.81 202 ILE A C 1
ATOM 1627 O O . ILE A 1 202 ? -7.144 -7.334 -0.386 1.00 97.81 202 ILE A O 1
ATOM 1631 N N . GLY A 1 203 ? -8.086 -5.736 0.897 1.00 98.12 203 GLY A N 1
ATOM 1632 C CA . GLY A 1 203 ? -7.086 -4.703 0.640 1.00 98.12 203 GLY A CA 1
ATOM 1633 C C . GLY A 1 203 ? -5.665 -5.169 0.954 1.00 98.12 203 GLY A C 1
ATOM 1634 O O . GLY A 1 203 ? -4.797 -5.130 0.081 1.00 98.12 203 GLY A O 1
ATOM 1635 N N . ALA A 1 204 ? -5.443 -5.694 2.161 1.00 98.19 204 ALA A N 1
ATOM 1636 C CA . ALA A 1 204 ? -4.139 -6.188 2.605 1.00 98.19 204 ALA A CA 1
ATOM 1637 C C . ALA A 1 204 ? -3.608 -7.345 1.738 1.00 98.19 204 ALA A C 1
ATOM 1639 O O . ALA A 1 204 ? -2.431 -7.363 1.369 1.00 98.19 204 ALA A O 1
ATOM 1640 N N . CYS A 1 205 ? -4.476 -8.284 1.348 1.00 98.31 205 CYS A N 1
ATOM 1641 C CA . CYS A 1 205 ? -4.124 -9.364 0.425 1.00 98.31 205 CYS A CA 1
ATOM 1642 C C . CYS A 1 205 ? -3.672 -8.825 -0.939 1.00 98.31 205 CYS A C 1
ATOM 1644 O O . CYS A 1 205 ? -2.621 -9.224 -1.445 1.00 98.31 205 CYS A O 1
ATOM 1646 N N . LEU A 1 206 ? -4.444 -7.913 -1.539 1.00 98.50 206 LEU A N 1
ATOM 1647 C CA . LEU A 1 206 ? -4.125 -7.329 -2.847 1.00 98.50 206 LEU A CA 1
ATOM 1648 C C . LEU A 1 206 ? -2.797 -6.563 -2.813 1.00 98.50 206 LEU A C 1
ATOM 1650 O O . LEU A 1 206 ? -2.001 -6.675 -3.745 1.00 98.50 206 LEU A O 1
ATOM 1654 N N . TYR A 1 207 ? -2.523 -5.862 -1.714 1.00 97.31 207 TYR A N 1
ATOM 1655 C CA . TYR A 1 207 ? -1.265 -5.162 -1.465 1.00 97.31 207 TYR A CA 1
ATOM 1656 C C . TYR A 1 207 ? -0.043 -6.093 -1.391 1.00 97.31 207 TYR A C 1
ATOM 1658 O O . TYR A 1 207 ? 1.033 -5.758 -1.888 1.00 97.31 207 TYR A O 1
ATOM 1666 N N . LEU A 1 208 ? -0.184 -7.287 -0.813 1.00 98.25 208 LEU A N 1
ATOM 1667 C CA . LEU A 1 208 ? 0.895 -8.275 -0.838 1.00 98.25 208 LEU A CA 1
ATOM 1668 C C . LEU A 1 208 ? 1.117 -8.821 -2.258 1.00 98.25 208 LEU A C 1
ATOM 1670 O O . LEU A 1 208 ? 2.258 -8.906 -2.719 1.00 98.25 208 LEU A O 1
ATOM 1674 N N . VAL A 1 209 ? 0.034 -9.151 -2.972 1.00 98.38 209 VAL A N 1
ATOM 1675 C CA . VAL A 1 209 ? 0.114 -9.681 -4.343 1.00 98.38 209 VAL A CA 1
ATOM 1676 C C . VAL A 1 209 ? 0.747 -8.669 -5.298 1.00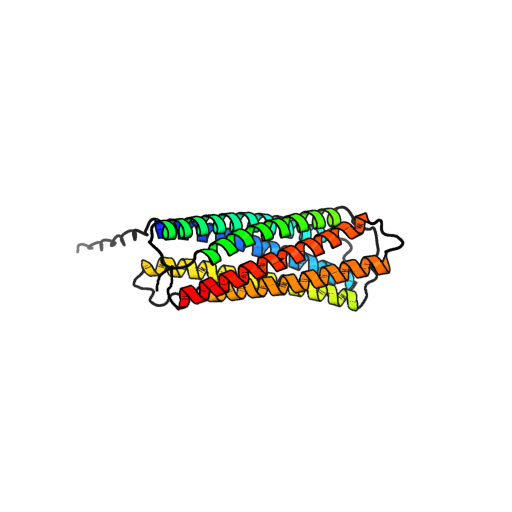 98.38 209 VAL A C 1
ATOM 1678 O O . VAL A 1 209 ? 1.660 -9.034 -6.040 1.00 98.38 209 VAL A O 1
ATOM 1681 N N . GLU A 1 210 ? 0.317 -7.404 -5.280 1.00 98.06 210 GLU A N 1
ATOM 1682 C CA . GLU A 1 210 ? 0.890 -6.380 -6.165 1.00 98.06 210 GLU A CA 1
ATOM 1683 C C . GLU A 1 210 ? 2.390 -6.197 -5.924 1.00 98.06 210 GLU A C 1
ATOM 1685 O O . GLU A 1 210 ? 3.156 -6.145 -6.888 1.00 98.06 210 GLU A O 1
ATOM 1690 N N . ARG A 1 211 ? 2.844 -6.229 -4.663 1.00 97.44 211 ARG A N 1
ATOM 1691 C CA . ARG A 1 211 ? 4.270 -6.059 -4.352 1.00 97.44 211 ARG A CA 1
ATOM 1692 C C . ARG A 1 211 ? 5.131 -7.205 -4.847 1.00 97.44 211 ARG A C 1
ATOM 1694 O O . ARG A 1 211 ? 6.236 -6.959 -5.326 1.00 97.44 211 ARG A O 1
ATOM 1701 N N . ILE A 1 212 ? 4.633 -8.438 -4.784 1.00 98.38 212 ILE A N 1
ATOM 1702 C CA . ILE A 1 212 ? 5.326 -9.601 -5.355 1.00 98.38 212 ILE A CA 1
ATOM 1703 C C . ILE A 1 212 ? 5.472 -9.435 -6.875 1.00 98.38 212 ILE A C 1
ATOM 1705 O O . ILE A 1 212 ? 6.549 -9.678 -7.424 1.00 98.38 212 ILE A O 1
ATOM 1709 N N . LEU A 1 213 ? 4.421 -8.963 -7.554 1.00 98.56 213 LEU A N 1
ATOM 1710 C CA . LEU A 1 213 ? 4.468 -8.688 -8.992 1.00 98.56 213 LEU A CA 1
ATOM 1711 C C . LEU A 1 213 ? 5.447 -7.555 -9.324 1.00 98.56 213 LEU A C 1
ATOM 1713 O O . LEU A 1 213 ? 6.229 -7.689 -10.265 1.00 98.56 213 LEU A O 1
ATOM 1717 N N . LEU A 1 214 ? 5.456 -6.466 -8.550 1.00 98.06 214 LEU A N 1
ATOM 1718 C CA . LEU A 1 214 ? 6.402 -5.366 -8.747 1.00 98.06 214 LEU A CA 1
ATOM 1719 C C . LEU A 1 214 ? 7.848 -5.788 -8.475 1.00 98.06 214 LEU A C 1
ATOM 1721 O O . LEU A 1 214 ? 8.733 -5.375 -9.221 1.00 98.06 214 LEU A O 1
ATOM 1725 N N . LEU A 1 215 ? 8.102 -6.652 -7.487 1.00 98.00 215 LEU A N 1
ATOM 1726 C CA . LEU A 1 215 ? 9.433 -7.220 -7.266 1.00 98.00 215 LEU A CA 1
ATOM 1727 C C . LEU A 1 215 ? 9.900 -8.021 -8.486 1.00 98.00 215 LEU A C 1
ATOM 1729 O O . LEU A 1 215 ? 11.021 -7.827 -8.958 1.00 98.00 215 LEU A O 1
ATOM 1733 N N . TYR A 1 216 ? 9.033 -8.888 -9.020 1.00 97.31 216 TYR A N 1
ATOM 1734 C CA . TYR A 1 216 ? 9.320 -9.631 -10.247 1.00 97.31 216 TYR A CA 1
ATOM 1735 C C . TYR A 1 216 ? 9.647 -8.681 -11.405 1.00 97.31 216 TYR A C 1
ATOM 1737 O O . TYR A 1 216 ? 10.676 -8.850 -12.058 1.00 97.31 216 TYR A O 1
ATOM 1745 N N . VAL A 1 217 ? 8.823 -7.650 -11.620 1.00 95.88 217 VAL A N 1
ATOM 1746 C CA . VAL A 1 217 ? 9.062 -6.625 -12.647 1.00 95.88 217 VAL A CA 1
ATOM 1747 C C . VAL A 1 217 ? 10.427 -5.968 -12.450 1.00 95.88 217 VAL A C 1
ATOM 1749 O O . VAL A 1 217 ? 11.208 -5.929 -13.396 1.00 95.88 217 VAL A O 1
ATOM 1752 N N . SER A 1 218 ? 10.761 -5.507 -11.242 1.00 94.44 218 SER A N 1
ATOM 1753 C CA . SER A 1 218 ? 12.048 -4.853 -10.973 1.00 94.44 218 SER A CA 1
ATOM 1754 C C . SER A 1 218 ? 13.243 -5.763 -11.266 1.00 94.44 218 SER A C 1
ATOM 1756 O O . SER A 1 218 ? 14.223 -5.301 -11.851 1.00 94.44 218 SER A O 1
ATOM 1758 N N . TYR A 1 219 ? 13.158 -7.058 -10.943 1.00 94.44 219 TYR A N 1
ATOM 1759 C CA . TYR A 1 219 ? 14.200 -8.023 -11.309 1.00 94.44 219 TYR A CA 1
ATOM 1760 C C . TYR A 1 219 ? 14.319 -8.224 -12.820 1.00 94.44 219 TYR A C 1
ATOM 1762 O O . TYR A 1 219 ? 15.434 -8.259 -13.338 1.00 94.44 219 TYR A O 1
ATOM 1770 N N . GLN A 1 220 ? 13.197 -8.340 -13.537 1.00 92.19 220 GLN A N 1
ATOM 1771 C CA . GLN A 1 220 ? 13.216 -8.493 -14.994 1.00 92.19 220 GLN A CA 1
ATOM 1772 C C . GLN A 1 220 ? 13.800 -7.254 -15.678 1.00 92.19 220 GLN A C 1
ATOM 1774 O O . GLN A 1 220 ? 14.634 -7.385 -16.571 1.00 92.19 220 GLN A O 1
ATOM 1779 N N . VAL A 1 221 ? 13.419 -6.056 -15.223 1.00 87.62 221 VAL A N 1
ATOM 1780 C CA . VAL A 1 221 ? 13.971 -4.790 -15.721 1.00 87.62 221 VAL A CA 1
ATOM 1781 C C . VAL A 1 221 ? 15.473 -4.714 -15.467 1.00 87.62 221 VAL A C 1
ATOM 1783 O O . VAL A 1 221 ? 16.238 -4.442 -16.390 1.00 87.62 221 VAL A O 1
ATOM 1786 N N . TYR A 1 222 ? 15.908 -5.014 -14.242 1.00 88.81 222 TYR A N 1
ATOM 1787 C CA . TYR A 1 222 ? 17.325 -5.034 -13.893 1.00 88.81 222 TYR A CA 1
ATOM 1788 C C . TYR A 1 222 ? 18.116 -6.022 -14.760 1.00 88.81 222 TYR A C 1
ATOM 1790 O O . TYR A 1 222 ? 19.113 -5.643 -15.371 1.00 88.81 222 TYR A O 1
ATOM 1798 N N . SER A 1 223 ? 17.655 -7.274 -14.857 1.00 87.94 223 SER A N 1
ATOM 1799 C CA . SER A 1 223 ? 18.329 -8.310 -15.645 1.00 87.94 223 SER A CA 1
ATOM 1800 C C . SER A 1 223 ? 18.405 -7.942 -17.122 1.00 87.94 223 SER A C 1
ATOM 1802 O O . SER A 1 223 ? 19.426 -8.190 -17.756 1.00 87.94 223 SER A O 1
ATOM 1804 N N . HIS A 1 224 ? 17.343 -7.354 -17.674 1.00 81.50 224 HIS A N 1
ATOM 1805 C CA . HIS A 1 224 ? 17.325 -6.933 -19.067 1.00 81.50 224 HIS A CA 1
ATOM 1806 C C . HIS A 1 224 ? 18.361 -5.835 -19.335 1.00 81.50 224 HIS A C 1
ATOM 1808 O O . HIS A 1 224 ? 19.124 -5.940 -20.290 1.00 81.50 224 HIS A O 1
ATOM 1814 N N . LEU A 1 225 ? 18.450 -4.829 -18.458 1.00 79.31 225 LEU A N 1
ATOM 1815 C CA . LEU A 1 225 ? 19.431 -3.747 -18.586 1.00 79.31 225 LEU A CA 1
ATOM 1816 C C . LEU A 1 225 ? 20.876 -4.241 -18.467 1.00 79.31 225 LEU A C 1
ATOM 1818 O O . LEU A 1 225 ? 21.734 -3.787 -19.220 1.00 79.31 225 LEU A O 1
ATOM 1822 N N . VAL A 1 226 ? 21.145 -5.179 -17.555 1.00 83.19 226 VAL A N 1
ATOM 1823 C CA . VAL A 1 226 ? 22.472 -5.800 -17.423 1.00 83.19 226 VAL A CA 1
ATOM 1824 C C . VAL A 1 226 ? 22.844 -6.574 -18.688 1.00 83.19 226 VAL A C 1
ATOM 1826 O O . VAL A 1 226 ? 23.967 -6.452 -19.160 1.00 83.19 226 VAL A O 1
ATOM 1829 N N . ASN A 1 227 ? 21.909 -7.336 -19.258 1.00 79.69 227 ASN A N 1
ATOM 1830 C CA . ASN A 1 227 ? 22.195 -8.189 -20.411 1.00 79.69 227 ASN A CA 1
ATOM 1831 C C . ASN A 1 227 ? 22.321 -7.406 -21.728 1.00 79.69 227 ASN A C 1
ATOM 1833 O O . ASN A 1 227 ? 23.186 -7.721 -22.536 1.00 79.69 227 ASN A O 1
ATOM 1837 N N . GLU A 1 228 ? 21.468 -6.405 -21.965 1.00 72.00 228 GLU A N 1
ATOM 1838 C CA . GLU A 1 228 ? 21.437 -5.671 -23.243 1.00 72.00 228 GLU A CA 1
ATOM 1839 C C . GLU A 1 228 ? 22.376 -4.465 -23.275 1.00 72.00 228 GLU A C 1
ATOM 1841 O O . GLU A 1 228 ? 22.813 -4.045 -24.343 1.00 72.00 228 GLU A O 1
ATOM 1846 N N . CYS A 1 229 ? 22.668 -3.877 -22.116 1.00 66.88 229 CYS A N 1
ATOM 1847 C CA . CYS A 1 229 ? 23.420 -2.632 -22.039 1.00 66.88 229 CYS A CA 1
ATOM 1848 C C . CYS A 1 229 ? 24.636 -2.738 -21.093 1.00 66.88 229 CYS A C 1
ATOM 1850 O O . CYS A 1 229 ? 25.261 -1.717 -20.815 1.00 66.88 229 CYS A O 1
ATOM 1852 N N . GLY A 1 230 ? 24.990 -3.932 -20.596 1.00 62.50 230 GLY A N 1
ATOM 1853 C CA . GLY A 1 230 ? 26.027 -4.142 -19.573 1.00 62.50 230 GLY A CA 1
ATOM 1854 C C . GLY A 1 230 ? 27.422 -3.622 -19.930 1.00 62.50 230 GLY A C 1
ATOM 1855 O O . GLY A 1 230 ? 28.119 -3.124 -19.050 1.00 62.50 230 GLY A O 1
ATOM 1856 N N . ASP A 1 231 ? 27.790 -3.644 -21.212 1.00 61.19 231 ASP A N 1
ATOM 1857 C CA . ASP A 1 231 ? 29.087 -3.140 -21.690 1.00 61.19 231 ASP A CA 1
ATOM 1858 C C . ASP A 1 231 ? 29.123 -1.603 -21.843 1.00 61.19 231 ASP A C 1
ATOM 1860 O O . ASP A 1 231 ? 30.192 -1.011 -21.986 1.00 61.19 231 ASP A O 1
ATOM 1864 N N . VAL A 1 232 ? 27.956 -0.943 -21.820 1.00 58.88 232 VAL A N 1
ATOM 1865 C CA . VAL A 1 232 ? 27.778 0.498 -22.109 1.00 58.88 232 VAL A CA 1
ATOM 1866 C C . VAL A 1 232 ? 27.264 1.271 -20.886 1.00 58.88 232 VAL A C 1
ATOM 1868 O O . VAL A 1 232 ? 27.447 2.485 -20.776 1.00 58.88 232 VAL A O 1
ATOM 1871 N N . ILE A 1 233 ? 26.620 0.582 -19.944 1.00 62.19 233 ILE A N 1
ATOM 1872 C CA . ILE A 1 233 ? 26.008 1.178 -18.762 1.00 62.19 233 ILE A CA 1
ATOM 1873 C C . ILE A 1 233 ? 27.032 1.318 -17.627 1.00 62.19 233 ILE A C 1
ATOM 1875 O O . ILE A 1 233 ? 27.488 0.341 -17.040 1.00 62.19 233 ILE A O 1
ATOM 1879 N N . ASP A 1 234 ? 27.310 2.566 -17.230 1.00 62.44 234 ASP A N 1
ATOM 1880 C CA . ASP A 1 234 ? 27.885 2.858 -15.911 1.00 62.44 234 ASP A CA 1
ATOM 1881 C C . ASP A 1 234 ? 26.975 2.254 -14.829 1.00 62.44 234 ASP A C 1
ATOM 1883 O O . ASP A 1 234 ? 25.768 2.496 -14.815 1.00 62.44 234 ASP A O 1
ATOM 1887 N 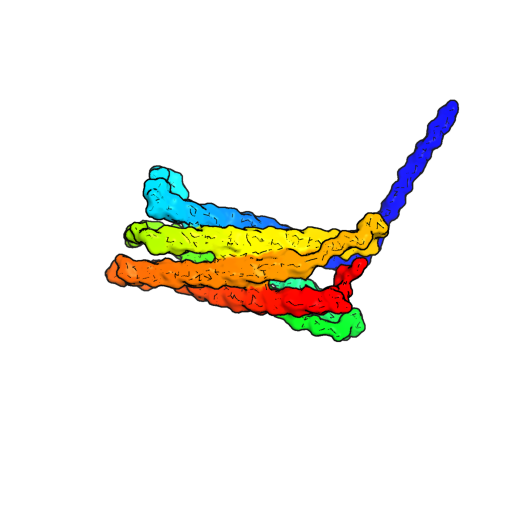N . SER A 1 235 ? 27.562 1.512 -13.889 1.00 62.16 235 SER A N 1
ATOM 1888 C CA . SER A 1 235 ? 26.944 1.013 -12.651 1.00 62.16 235 SER A CA 1
ATOM 1889 C C . SER A 1 235 ? 25.870 1.931 -12.038 1.00 62.16 235 SER A C 1
ATOM 1891 O O . SER A 1 235 ? 24.855 1.446 -11.531 1.00 62.16 235 SER A O 1
ATOM 1893 N N . LYS A 1 236 ? 26.046 3.255 -12.138 1.00 61.81 236 LYS A N 1
ATOM 1894 C CA . LYS A 1 236 ? 25.103 4.271 -11.662 1.00 61.81 236 LYS A CA 1
ATOM 1895 C C . LYS A 1 236 ? 23.736 4.268 -12.370 1.00 61.81 236 LYS A C 1
ATOM 1897 O O . LYS A 1 236 ? 22.790 4.783 -11.785 1.00 61.81 236 LYS A O 1
ATOM 1902 N N . TYR A 1 237 ? 23.588 3.730 -13.585 1.00 68.81 237 TYR A N 1
ATOM 1903 C CA . TYR A 1 237 ? 22.280 3.614 -14.266 1.00 68.81 237 TYR A CA 1
ATOM 1904 C C . TYR A 1 237 ? 21.490 2.370 -13.855 1.00 68.81 237 TYR A C 1
ATOM 1906 O O . TYR A 1 237 ? 20.280 2.311 -14.065 1.00 68.81 237 TYR A O 1
ATOM 1914 N N . LEU A 1 238 ? 22.145 1.386 -13.237 1.00 79.50 238 LEU A N 1
ATOM 1915 C CA . LEU A 1 238 ? 21.461 0.239 -12.642 1.00 79.50 238 LEU A CA 1
ATOM 1916 C C . LEU A 1 238 ? 20.907 0.565 -11.252 1.00 79.50 238 LEU A C 1
ATOM 1918 O O . LEU A 1 238 ? 19.997 -0.116 -10.780 1.00 79.50 238 LEU A O 1
ATOM 1922 N N . GLU A 1 239 ? 21.432 1.611 -10.613 1.00 84.94 239 GLU A N 1
ATOM 1923 C CA . GLU A 1 239 ? 21.090 1.997 -9.246 1.00 84.94 239 GLU A CA 1
ATOM 1924 C C . GLU A 1 239 ? 19.586 2.207 -9.015 1.00 84.94 239 GLU A C 1
ATOM 1926 O O . GLU A 1 239 ? 19.063 1.623 -8.067 1.00 84.94 239 GLU A O 1
ATOM 1931 N N . PRO A 1 240 ? 18.829 2.902 -9.889 1.00 87.69 240 PRO A N 1
ATOM 1932 C CA . PRO A 1 240 ? 17.391 3.048 -9.681 1.00 87.69 240 PRO A CA 1
ATOM 1933 C C . PRO A 1 240 ? 16.636 1.715 -9.644 1.00 87.69 240 PRO A C 1
ATOM 1935 O O . PRO A 1 240 ? 15.677 1.561 -8.893 1.00 87.69 240 PRO A O 1
ATOM 1938 N N . ASN A 1 241 ? 17.094 0.727 -10.416 1.00 87.62 241 ASN A N 1
ATOM 1939 C CA . ASN A 1 241 ? 16.483 -0.599 -10.457 1.00 87.62 241 ASN A CA 1
ATOM 1940 C C . ASN A 1 241 ? 16.849 -1.430 -9.223 1.00 87.62 241 ASN A C 1
ATOM 1942 O O . ASN A 1 241 ? 15.999 -2.149 -8.702 1.00 87.62 241 ASN A O 1
ATOM 1946 N N . LYS A 1 242 ? 18.075 -1.290 -8.701 1.00 91.88 242 LYS A N 1
ATOM 1947 C CA . LYS A 1 242 ? 18.459 -1.882 -7.408 1.00 91.88 242 LYS A CA 1
ATOM 1948 C C . LYS A 1 242 ? 17.632 -1.299 -6.264 1.00 91.88 242 LYS A C 1
ATOM 1950 O O . LYS A 1 242 ? 17.144 -2.053 -5.425 1.00 91.88 242 LYS A O 1
ATOM 1955 N N . LEU A 1 243 ? 17.428 0.019 -6.263 1.00 95.12 243 LEU A N 1
ATOM 1956 C CA . LEU A 1 243 ? 16.566 0.695 -5.294 1.00 95.12 243 LEU A CA 1
ATOM 1957 C C . LEU A 1 243 ? 15.119 0.202 -5.402 1.00 95.12 243 LEU A C 1
ATOM 1959 O O . LEU A 1 243 ? 14.517 -0.089 -4.375 1.00 95.12 243 LEU A O 1
ATOM 1963 N N . ALA A 1 244 ? 14.586 0.020 -6.615 1.00 94.94 244 ALA A N 1
ATOM 1964 C CA . ALA A 1 244 ? 13.250 -0.546 -6.812 1.00 94.94 244 ALA A CA 1
ATOM 1965 C C . ALA A 1 244 ? 13.134 -1.989 -6.278 1.00 94.94 244 ALA A C 1
ATOM 1967 O O . ALA A 1 244 ? 12.148 -2.323 -5.622 1.00 94.94 244 ALA A O 1
ATOM 1968 N N . ILE A 1 245 ? 14.148 -2.839 -6.493 1.00 97.56 245 ILE A N 1
ATOM 1969 C CA . ILE A 1 245 ? 14.202 -4.197 -5.919 1.00 97.56 245 ILE A CA 1
ATOM 1970 C C . ILE A 1 245 ? 14.182 -4.132 -4.386 1.00 97.56 245 ILE A C 1
ATOM 1972 O O . ILE A 1 245 ? 13.342 -4.777 -3.758 1.00 97.56 245 ILE A O 1
ATOM 1976 N N . LEU A 1 246 ? 15.070 -3.333 -3.784 1.00 98.06 246 LEU A N 1
ATOM 1977 C CA . LEU A 1 246 ? 15.150 -3.167 -2.330 1.00 98.06 246 LEU A CA 1
ATOM 1978 C C . LEU A 1 246 ? 13.825 -2.658 -1.752 1.00 98.06 246 LEU A C 1
ATOM 1980 O O . LEU A 1 246 ? 13.316 -3.213 -0.778 1.00 98.06 246 LEU A O 1
ATOM 1984 N N . ALA A 1 247 ? 13.251 -1.633 -2.378 1.00 97.81 247 ALA A N 1
ATOM 1985 C CA . ALA A 1 247 ? 11.978 -1.062 -1.982 1.00 97.81 247 ALA A CA 1
ATOM 1986 C C . ALA A 1 247 ? 10.875 -2.126 -2.014 1.00 97.81 247 ALA A C 1
ATOM 1988 O O . ALA A 1 247 ? 10.161 -2.291 -1.031 1.00 97.81 247 ALA A O 1
ATOM 1989 N N . ASN A 1 248 ? 10.768 -2.913 -3.088 1.00 98.25 248 ASN A N 1
ATOM 1990 C CA . ASN A 1 248 ? 9.750 -3.959 -3.184 1.00 98.25 248 ASN A CA 1
ATOM 1991 C C . ASN A 1 248 ? 9.950 -5.098 -2.168 1.00 98.25 248 ASN A C 1
ATOM 1993 O O . ASN A 1 248 ? 8.956 -5.597 -1.648 1.00 98.25 248 ASN A O 1
ATOM 1997 N N . ILE A 1 249 ? 11.187 -5.463 -1.806 1.00 98.62 249 ILE A N 1
ATOM 1998 C CA . ILE A 1 249 ? 11.448 -6.407 -0.700 1.00 98.62 249 ILE A CA 1
ATOM 1999 C C . ILE A 1 249 ? 10.917 -5.844 0.625 1.00 98.62 249 ILE A C 1
ATOM 2001 O O . ILE A 1 249 ? 10.189 -6.534 1.339 1.00 98.62 249 ILE A O 1
ATOM 2005 N N . ILE A 1 250 ? 11.225 -4.580 0.929 1.00 98.44 250 ILE A N 1
ATOM 2006 C CA . ILE A 1 250 ? 10.706 -3.888 2.119 1.00 98.44 250 ILE A CA 1
ATOM 2007 C C . ILE A 1 250 ? 9.173 -3.851 2.092 1.00 98.44 250 ILE A C 1
ATOM 2009 O O . ILE A 1 250 ? 8.529 -4.130 3.101 1.00 98.44 250 ILE A O 1
ATOM 2013 N N . GLY A 1 251 ? 8.582 -3.577 0.928 1.00 98.06 251 GLY A N 1
ATOM 2014 C CA . GLY A 1 251 ? 7.136 -3.588 0.736 1.00 98.06 251 GLY A CA 1
ATOM 2015 C C . GLY A 1 251 ? 6.504 -4.959 0.977 1.00 98.06 251 GLY A C 1
ATOM 2016 O O . GLY A 1 251 ? 5.442 -5.029 1.586 1.00 98.06 251 GLY A O 1
ATOM 2017 N N . ILE A 1 252 ? 7.137 -6.055 0.555 1.00 98.62 252 ILE A N 1
ATOM 2018 C CA . ILE A 1 252 ? 6.651 -7.413 0.850 1.00 98.62 252 ILE A CA 1
ATOM 2019 C C . ILE A 1 252 ? 6.682 -7.681 2.356 1.00 98.62 252 ILE A C 1
ATOM 2021 O O . ILE A 1 252 ? 5.704 -8.202 2.891 1.00 98.62 252 ILE A O 1
ATOM 2025 N N . ILE A 1 253 ? 7.764 -7.301 3.045 1.00 98.44 253 ILE A N 1
ATOM 2026 C CA . ILE A 1 253 ? 7.876 -7.447 4.504 1.00 98.44 253 ILE A CA 1
ATOM 2027 C C . ILE A 1 253 ? 6.752 -6.666 5.196 1.00 98.44 253 ILE A C 1
ATOM 2029 O O . ILE A 1 253 ? 6.008 -7.246 5.984 1.00 98.44 253 ILE A O 1
ATOM 2033 N N . ALA A 1 254 ? 6.575 -5.389 4.840 1.00 98.12 254 ALA A N 1
ATOM 2034 C CA . ALA A 1 254 ? 5.523 -4.533 5.385 1.00 98.12 254 ALA A CA 1
ATOM 2035 C C . ALA A 1 254 ? 4.134 -5.164 5.206 1.00 98.12 254 ALA A C 1
ATOM 2037 O O . ALA A 1 254 ? 3.418 -5.419 6.171 1.00 98.12 254 ALA A O 1
ATOM 2038 N N . ASN A 1 255 ? 3.776 -5.505 3.966 1.00 98.25 255 ASN A N 1
ATOM 2039 C CA . ASN A 1 255 ? 2.446 -6.023 3.660 1.00 98.25 255 ASN A CA 1
ATOM 2040 C C . ASN A 1 255 ? 2.200 -7.422 4.240 1.00 98.25 255 ASN A C 1
ATOM 2042 O O . ASN A 1 255 ? 1.057 -7.750 4.539 1.00 98.25 255 ASN A O 1
ATOM 2046 N N . SER A 1 256 ? 3.245 -8.224 4.472 1.00 98.50 256 SER A N 1
ATOM 2047 C CA . SER A 1 256 ? 3.118 -9.508 5.176 1.00 98.50 256 SER A CA 1
ATOM 2048 C C . SER A 1 256 ? 2.768 -9.307 6.653 1.00 98.50 256 SER A C 1
ATOM 2050 O O . SER A 1 256 ? 1.836 -9.939 7.148 1.00 98.50 256 SER A O 1
ATOM 2052 N N . ILE A 1 257 ? 3.466 -8.387 7.333 1.00 98.00 257 ILE A N 1
ATOM 2053 C CA . ILE A 1 257 ? 3.180 -8.017 8.730 1.00 98.00 257 ILE A CA 1
ATOM 2054 C C . ILE A 1 257 ? 1.757 -7.453 8.836 1.00 98.00 257 ILE A C 1
ATOM 2056 O O . ILE A 1 257 ? 0.976 -7.882 9.683 1.00 98.00 257 ILE A O 1
ATOM 2060 N N . SER A 1 258 ? 1.393 -6.532 7.939 1.00 97.06 258 SER A N 1
ATOM 2061 C CA . SER A 1 258 ? 0.058 -5.932 7.918 1.00 97.06 258 SER A CA 1
ATOM 2062 C C . SER A 1 258 ? -1.043 -6.959 7.661 1.00 97.06 258 SER A C 1
ATOM 2064 O O . SER A 1 258 ? -2.051 -6.942 8.363 1.00 97.06 258 SER A O 1
ATOM 2066 N N . LEU A 1 259 ? -0.864 -7.873 6.702 1.00 98.12 259 LEU A N 1
ATOM 2067 C CA . LEU A 1 259 ? -1.849 -8.913 6.409 1.00 98.12 259 LEU A CA 1
ATOM 2068 C C . LEU A 1 259 ? -2.063 -9.838 7.609 1.00 98.12 259 LEU A C 1
ATOM 2070 O O . LEU A 1 259 ? -3.208 -10.128 7.956 1.00 98.12 259 LEU A O 1
ATOM 2074 N N . GLN A 1 260 ? -0.983 -10.274 8.264 1.00 97.25 260 GLN A N 1
ATOM 2075 C CA . GLN A 1 260 ? -1.098 -11.080 9.477 1.00 97.25 260 GLN A CA 1
ATOM 2076 C C . GLN A 1 260 ? -1.892 -10.334 10.557 1.00 97.25 260 GLN A C 1
ATOM 2078 O O . GLN A 1 260 ? -2.828 -10.896 11.125 1.00 97.25 260 GLN A O 1
ATOM 2083 N N . ALA A 1 261 ? -1.580 -9.057 10.780 1.00 96.31 261 ALA A N 1
ATOM 2084 C CA . ALA A 1 261 ? -2.292 -8.237 11.748 1.00 96.31 261 ALA A CA 1
ATOM 2085 C C . ALA A 1 261 ? -3.785 -8.094 11.411 1.00 96.31 261 ALA A C 1
ATOM 2087 O O . ALA A 1 261 ? -4.627 -8.296 12.281 1.00 96.31 261 ALA A O 1
ATOM 2088 N N . PHE A 1 262 ? -4.145 -7.830 10.150 1.00 95.94 262 PHE A N 1
ATOM 2089 C CA . PHE A 1 262 ? -5.552 -7.766 9.739 1.00 95.94 262 PHE A CA 1
ATOM 2090 C C . PHE A 1 262 ? -6.285 -9.102 9.935 1.00 95.94 262 PHE A C 1
ATOM 2092 O O . PHE A 1 262 ? -7.450 -9.100 10.330 1.00 95.94 262 PHE A O 1
ATOM 2099 N N . ILE A 1 263 ? -5.620 -10.245 9.719 1.00 95.25 263 ILE A N 1
ATOM 2100 C CA . ILE A 1 263 ? -6.196 -11.573 9.996 1.00 95.25 263 ILE A CA 1
ATOM 2101 C C . ILE A 1 263 ? -6.484 -11.737 11.490 1.00 95.25 263 ILE A C 1
ATOM 2103 O O . ILE A 1 263 ? -7.539 -12.259 11.858 1.00 95.25 263 ILE A O 1
ATOM 2107 N N . GLU A 1 264 ? -5.563 -11.310 12.349 1.00 93.38 264 GLU A N 1
ATOM 2108 C CA . GLU A 1 264 ? -5.730 -11.375 13.802 1.00 93.38 264 GLU A CA 1
ATOM 2109 C C . GLU A 1 264 ? -6.840 -10.433 14.291 1.00 93.38 264 GLU A C 1
ATOM 2111 O O . GLU A 1 264 ? -7.689 -10.860 15.076 1.00 93.38 264 GLU A O 1
ATOM 2116 N N . ILE A 1 265 ? -6.910 -9.204 13.762 1.00 91.25 265 ILE A N 1
ATOM 2117 C CA . ILE A 1 265 ? -7.992 -8.246 14.045 1.00 91.25 265 ILE A CA 1
ATOM 2118 C C . ILE A 1 265 ? -9.346 -8.818 13.635 1.00 91.25 265 ILE A C 1
ATOM 2120 O O . ILE A 1 265 ? -10.271 -8.809 14.445 1.00 91.25 265 ILE A O 1
ATOM 2124 N N . TYR A 1 266 ? -9.459 -9.357 12.419 1.00 91.50 266 TYR A N 1
ATOM 2125 C CA . TYR A 1 266 ? -10.703 -9.946 11.927 1.00 91.50 266 TYR A CA 1
ATOM 2126 C C . TYR A 1 266 ? -11.167 -11.107 12.811 1.00 91.50 266 TYR A C 1
ATOM 2128 O O . TYR A 1 266 ? -12.314 -11.124 13.251 1.00 91.50 266 TYR A O 1
ATOM 2136 N N . LYS A 1 267 ? -10.275 -12.061 13.121 1.00 89.50 267 LYS A N 1
ATOM 2137 C CA . LYS A 1 267 ? -10.600 -13.196 14.002 1.00 89.50 267 LYS A CA 1
ATOM 2138 C C . LYS A 1 267 ? -11.086 -12.711 15.365 1.00 89.50 267 LYS A C 1
ATOM 2140 O O . LYS A 1 267 ? -12.138 -13.138 15.829 1.00 89.50 267 LYS A O 1
ATOM 2145 N N . ARG A 1 268 ? -10.357 -11.764 15.962 1.00 86.75 268 ARG A N 1
ATOM 2146 C CA . ARG A 1 268 ? -10.735 -11.147 17.234 1.00 86.75 268 ARG A CA 1
ATOM 2147 C C . ARG A 1 268 ? -12.109 -10.487 17.148 1.00 86.75 268 ARG A C 1
ATOM 2149 O O . ARG A 1 268 ? -12.912 -10.697 18.044 1.00 86.75 268 ARG A O 1
ATOM 2156 N N . ASN A 1 269 ? -12.396 -9.720 16.100 1.00 84.50 269 ASN A N 1
ATOM 2157 C CA . ASN A 1 269 ? -13.647 -8.973 15.981 1.00 84.50 269 ASN A CA 1
ATOM 2158 C C . ASN A 1 269 ? -14.862 -9.858 15.664 1.00 84.50 269 ASN A C 1
ATOM 2160 O O . ASN A 1 269 ? -15.970 -9.525 16.081 1.00 84.50 269 ASN A O 1
ATOM 2164 N N . VAL A 1 270 ? -14.668 -10.995 14.985 1.00 82.25 270 VAL A N 1
ATOM 2165 C CA . VAL A 1 270 ? -15.710 -12.022 14.814 1.00 82.25 270 VAL A CA 1
ATOM 2166 C C . VAL A 1 270 ? -16.121 -12.605 16.168 1.00 82.25 270 VAL A C 1
ATOM 2168 O O . VAL A 1 270 ? -17.315 -12.721 16.451 1.00 82.25 270 VAL A O 1
ATOM 2171 N N . ASP A 1 271 ? -15.148 -12.921 17.024 1.00 76.81 271 ASP A N 1
ATOM 2172 C CA . ASP A 1 271 ? -15.413 -13.512 18.338 1.00 76.81 271 ASP A CA 1
ATOM 2173 C C . ASP A 1 271 ? -15.880 -12.459 19.362 1.00 76.81 271 ASP A C 1
ATOM 2175 O O . ASP A 1 271 ? -16.791 -12.697 20.164 1.00 76.81 271 ASP A O 1
ATOM 2179 N N . ARG A 1 272 ? -15.240 -11.283 19.355 1.00 72.19 272 ARG A N 1
ATOM 2180 C CA . ARG A 1 272 ? -15.350 -10.205 20.351 1.00 72.19 272 ARG A CA 1
ATOM 2181 C C . ARG A 1 272 ? -15.100 -8.829 19.701 1.00 72.19 272 ARG A C 1
ATOM 2183 O O . ARG A 1 272 ? -13.985 -8.308 19.767 1.00 72.19 272 ARG A O 1
ATOM 2190 N N . PRO A 1 273 ? -16.116 -8.202 19.086 1.00 66.88 273 PRO A N 1
ATOM 2191 C CA . PRO A 1 273 ? -15.928 -6.934 18.389 1.00 66.88 273 PRO A CA 1
ATOM 2192 C C . PRO A 1 273 ? -15.561 -5.799 19.351 1.00 66.88 273 PRO A C 1
ATOM 2194 O O . PRO A 1 273 ? -16.267 -5.527 20.323 1.00 66.88 273 PRO A O 1
ATOM 2197 N N . ILE A 1 274 ? -14.466 -5.097 19.043 1.00 64.31 274 ILE A N 1
ATOM 2198 C CA . ILE A 1 274 ? -14.017 -3.907 19.790 1.00 64.31 274 ILE A CA 1
ATOM 2199 C C . ILE A 1 274 ? -14.919 -2.703 19.508 1.00 64.31 274 ILE A C 1
ATOM 2201 O O . ILE A 1 274 ? -15.150 -1.857 20.378 1.00 64.31 274 ILE A O 1
ATOM 2205 N N . PHE A 1 275 ? -15.423 -2.613 18.276 1.00 57.03 275 PHE A N 1
ATOM 2206 C CA . PHE A 1 275 ? -16.211 -1.491 17.789 1.00 57.03 275 PHE A CA 1
ATOM 2207 C C . PHE A 1 275 ? -17.640 -1.928 17.453 1.00 57.03 275 PHE A C 1
ATOM 2209 O O . PHE A 1 275 ? -17.969 -2.130 16.299 1.00 57.03 275 PHE A O 1
ATOM 2216 N N . GLY A 1 276 ? -18.510 -1.987 18.468 1.00 49.94 276 GLY A N 1
ATOM 2217 C CA . GLY A 1 276 ? -19.961 -2.154 18.286 1.00 49.94 276 GLY A CA 1
ATOM 2218 C C . GLY A 1 276 ? -20.422 -3.540 17.804 1.00 49.94 276 GLY A C 1
ATOM 2219 O O . GLY A 1 276 ? -19.634 -4.363 17.353 1.00 49.94 276 GLY A O 1
ATOM 2220 N N . ARG A 1 277 ? -21.727 -3.789 17.941 1.00 41.59 277 ARG A N 1
ATOM 2221 C CA . ARG A 1 277 ? -22.514 -4.778 17.194 1.00 41.59 277 ARG A CA 1
ATOM 2222 C C . ARG A 1 277 ? -23.670 -4.025 16.556 1.00 41.59 277 ARG A C 1
ATOM 2224 O O . ARG A 1 277 ? -24.199 -3.132 17.259 1.00 41.59 277 ARG A O 1
#

Secondary structure (DSSP, 8-state):
-----------------HHHHHHHHHHHHHHHHHHHHHHHHHHHHHHHHHHHHHHTT---TT---THHHHHHHHHHHHHHHHHHHHHHHHHHHHHHHHHHTTS--S--HHHHHHHHHHHHHHHHHHHHHHHHHHHHHTTTS------HHHHHHHHHHHHHHHHHHHHHHHHHHHHHHHHHHHHHTT-TT------THHHHHHHHHHHHHHHHHHHHHHHHHHHHHHHHHTTT--GGGTHHHHHHHHHHHHHHHHHHHHHHHHHHHHHHHHHS-SS--